Protein AF-A0AAX3IDR7-F1 (afdb_monomer)

Structure (mmCIF, N/CA/C/O backbone):
data_AF-A0AAX3IDR7-F1
#
_entry.id   AF-A0AAX3IDR7-F1
#
loop_
_atom_site.group_PDB
_atom_site.id
_atom_site.type_symbol
_atom_site.label_atom_id
_atom_site.label_alt_id
_atom_site.label_comp_id
_atom_site.label_asym_id
_atom_site.label_entity_id
_atom_site.label_seq_id
_atom_site.pdbx_PDB_ins_code
_atom_site.Cartn_x
_atom_site.Cartn_y
_atom_site.Cartn_z
_atom_site.occupancy
_atom_site.B_iso_or_equiv
_atom_site.auth_seq_id
_atom_site.auth_comp_id
_atom_site.auth_asym_id
_atom_site.auth_atom_id
_atom_site.pdbx_PDB_model_num
ATOM 1 N N . MET A 1 1 ? 11.705 -14.378 -19.614 1.00 57.66 1 MET A N 1
ATOM 2 C CA . MET A 1 1 ? 10.348 -14.811 -19.202 1.00 57.66 1 MET A CA 1
ATOM 3 C C . MET A 1 1 ? 9.378 -14.407 -20.312 1.00 57.66 1 MET A C 1
ATOM 5 O O . MET A 1 1 ? 9.567 -13.327 -20.850 1.00 57.66 1 MET A O 1
ATOM 9 N N . LYS A 1 2 ? 8.412 -15.239 -20.729 1.00 70.50 2 LYS A N 1
ATOM 10 C CA . LYS A 1 2 ? 7.360 -14.806 -21.674 1.00 70.50 2 LYS A CA 1
ATOM 11 C C . LYS A 1 2 ? 6.079 -14.543 -20.878 1.00 70.50 2 LYS A C 1
ATOM 13 O O . LYS A 1 2 ? 5.513 -15.490 -20.338 1.00 70.50 2 LYS A O 1
ATOM 18 N N . PHE A 1 3 ? 5.665 -13.282 -20.772 1.00 81.19 3 PHE A N 1
ATOM 19 C CA . PHE A 1 3 ? 4.394 -12.895 -20.146 1.00 81.19 3 PHE A CA 1
ATOM 20 C C . PHE A 1 3 ? 3.223 -13.307 -21.042 1.00 81.19 3 PHE A C 1
ATOM 22 O O . PHE A 1 3 ? 3.327 -13.172 -22.263 1.00 81.19 3 PHE A O 1
ATOM 29 N N . LYS A 1 4 ? 2.129 -13.827 -20.467 1.00 79.44 4 LYS A N 1
ATOM 30 C CA . LYS A 1 4 ? 1.011 -14.373 -21.255 1.00 79.44 4 LYS A CA 1
ATOM 31 C C . LYS A 1 4 ? -0.049 -13.322 -21.584 1.00 79.44 4 LYS A C 1
ATOM 33 O O . LYS A 1 4 ? -0.785 -13.502 -22.547 1.00 79.44 4 LYS A O 1
ATOM 38 N N . ASN A 1 5 ? -0.137 -12.249 -20.801 1.00 80.88 5 ASN A N 1
ATOM 39 C CA . ASN A 1 5 ? -1.102 -11.161 -20.973 1.00 80.88 5 ASN A CA 1
ATOM 40 C C . ASN A 1 5 ? -0.598 -9.858 -20.306 1.00 80.88 5 ASN A C 1
ATOM 42 O O . ASN A 1 5 ? 0.474 -9.838 -19.699 1.00 80.88 5 ASN A O 1
ATOM 46 N N . GLU A 1 6 ? -1.365 -8.770 -20.416 1.00 77.75 6 GLU A N 1
ATOM 47 C CA . GLU A 1 6 ? -1.025 -7.470 -19.809 1.00 77.75 6 GLU A CA 1
ATOM 48 C C . GLU A 1 6 ? -1.067 -7.481 -18.271 1.00 77.75 6 GLU A C 1
ATOM 50 O O . GLU A 1 6 ? -0.261 -6.808 -17.634 1.00 77.75 6 GLU A O 1
ATOM 55 N N . ALA A 1 7 ? -1.938 -8.283 -17.651 1.00 80.50 7 ALA A N 1
ATOM 56 C CA . ALA A 1 7 ? -1.999 -8.406 -16.193 1.00 80.50 7 ALA A CA 1
ATOM 57 C C . ALA A 1 7 ? -0.734 -9.073 -15.618 1.00 80.50 7 ALA A C 1
ATOM 59 O O . ALA A 1 7 ? -0.226 -8.644 -14.584 1.00 80.50 7 ALA A O 1
ATOM 60 N N . ASP A 1 8 ? -0.173 -10.062 -16.319 1.00 83.62 8 ASP A N 1
ATOM 61 C CA . ASP A 1 8 ? 1.094 -10.705 -15.956 1.00 83.62 8 ASP A CA 1
ATOM 62 C C . ASP A 1 8 ? 2.253 -9.704 -16.018 1.00 83.62 8 ASP A C 1
ATOM 64 O O . ASP A 1 8 ? 3.114 -9.686 -15.139 1.00 83.62 8 ASP A O 1
ATOM 68 N N . LYS A 1 9 ? 2.274 -8.855 -17.054 1.00 83.31 9 LYS A N 1
ATOM 69 C CA . LYS A 1 9 ? 3.272 -7.788 -17.189 1.00 83.31 9 LYS A CA 1
ATOM 70 C C . LYS A 1 9 ? 3.122 -6.764 -16.063 1.00 83.31 9 LYS A C 1
ATOM 72 O O . LYS A 1 9 ? 4.123 -6.384 -15.465 1.00 83.31 9 LYS A O 1
ATOM 77 N N . PHE A 1 10 ? 1.888 -6.355 -15.749 1.00 83.50 10 PHE A N 1
ATOM 78 C CA . PHE A 1 10 ? 1.593 -5.416 -14.664 1.00 83.50 10 PHE A CA 1
ATOM 79 C C . PHE A 1 10 ? 2.119 -5.947 -13.331 1.00 83.50 10 PHE A C 1
ATOM 81 O O . PHE A 1 10 ? 2.896 -5.282 -12.651 1.00 83.50 10 PHE A O 1
ATOM 88 N N . ALA A 1 11 ? 1.751 -7.185 -12.995 1.00 85.81 11 ALA A N 1
ATOM 89 C CA . ALA A 1 11 ? 2.184 -7.839 -11.771 1.00 85.81 11 ALA A CA 1
ATOM 90 C C . ALA A 1 11 ? 3.713 -7.960 -11.699 1.00 85.81 11 ALA A C 1
ATOM 92 O O . ALA A 1 11 ? 4.294 -7.712 -10.645 1.00 85.81 11 ALA A O 1
ATOM 93 N N . ALA A 1 12 ? 4.373 -8.286 -12.814 1.00 88.94 12 ALA A N 1
ATOM 94 C CA . ALA A 1 12 ? 5.828 -8.373 -12.867 1.00 88.94 12 ALA A CA 1
ATOM 95 C C . ALA A 1 12 ? 6.509 -7.025 -12.600 1.00 88.94 12 ALA A C 1
ATOM 97 O O . ALA A 1 12 ? 7.480 -6.986 -11.848 1.00 88.94 12 ALA A O 1
ATOM 98 N N . VAL A 1 13 ? 5.979 -5.926 -13.152 1.00 89.00 13 VAL A N 1
ATOM 99 C CA . VAL A 1 13 ? 6.478 -4.574 -12.857 1.00 89.00 13 VAL A CA 1
ATOM 100 C C . VAL A 1 13 ? 6.330 -4.263 -11.370 1.00 89.00 13 VAL A C 1
ATOM 102 O O . VAL A 1 13 ? 7.307 -3.858 -10.749 1.00 89.00 13 VAL A O 1
ATOM 105 N N . LEU A 1 14 ? 5.160 -4.512 -10.770 1.00 90.25 14 LEU A N 1
ATOM 106 C CA . LEU A 1 14 ? 4.958 -4.265 -9.338 1.00 90.25 14 LEU A CA 1
ATOM 107 C C . LEU A 1 14 ? 5.933 -5.069 -8.472 1.00 90.25 14 LEU A C 1
ATOM 109 O O . LEU A 1 14 ? 6.552 -4.519 -7.563 1.00 90.25 14 LEU A O 1
ATOM 113 N N . VAL A 1 15 ? 6.080 -6.368 -8.749 1.00 92.62 15 VAL A N 1
ATOM 114 C CA . VAL A 1 15 ? 6.977 -7.257 -7.996 1.00 92.62 15 VAL A CA 1
ATOM 115 C C . VAL A 1 15 ? 8.422 -6.789 -8.097 1.00 92.62 15 VAL A C 1
ATOM 117 O O . VAL A 1 15 ? 9.112 -6.729 -7.080 1.00 92.62 15 VAL A O 1
ATOM 120 N N . GLU A 1 16 ? 8.867 -6.427 -9.297 1.00 93.88 16 GLU A N 1
ATOM 121 C CA . GLU A 1 16 ? 10.240 -5.992 -9.520 1.00 93.88 16 GLU A CA 1
ATOM 122 C C . GLU A 1 16 ? 10.532 -4.641 -8.860 1.00 93.88 16 GLU A C 1
ATOM 124 O O . GLU A 1 16 ? 11.575 -4.490 -8.224 1.00 93.88 16 GLU A O 1
ATOM 129 N N . VAL A 1 17 ? 9.588 -3.694 -8.919 1.00 92.38 17 VAL A N 1
ATOM 130 C CA . VAL A 1 17 ? 9.683 -2.426 -8.181 1.00 92.38 17 VAL A CA 1
ATOM 131 C C . VAL A 1 17 ? 9.818 -2.700 -6.685 1.00 92.38 17 VAL A C 1
ATOM 133 O 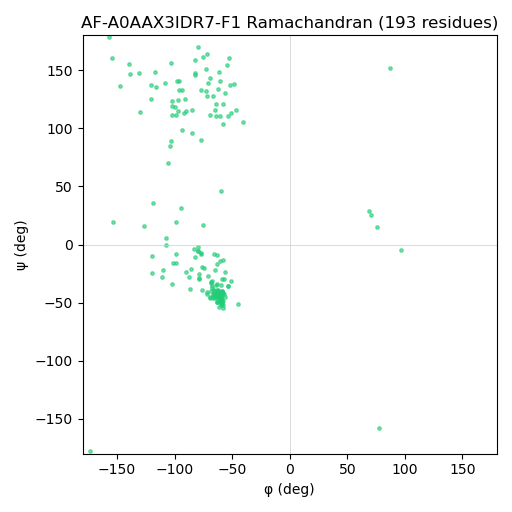O . VAL A 1 17 ? 10.787 -2.261 -6.073 1.00 92.38 17 VAL A O 1
ATOM 136 N N . MET A 1 18 ? 8.897 -3.471 -6.096 1.00 93.06 18 MET A N 1
ATOM 137 C CA . MET A 1 18 ? 8.915 -3.766 -4.658 1.00 93.06 18 MET A CA 1
ATOM 138 C C . MET A 1 18 ? 10.213 -4.459 -4.227 1.00 93.06 18 MET A C 1
ATOM 140 O O . MET A 1 18 ? 10.751 -4.150 -3.162 1.00 93.06 18 MET A O 1
ATOM 144 N N . ARG A 1 19 ? 10.724 -5.392 -5.041 1.00 94.69 19 ARG A N 1
ATOM 145 C CA . ARG A 1 19 ? 12.000 -6.078 -4.799 1.00 94.69 19 ARG A CA 1
ATOM 146 C C . ARG A 1 19 ? 13.156 -5.080 -4.790 1.00 94.69 19 ARG A C 1
ATOM 148 O O . ARG A 1 19 ? 13.888 -5.013 -3.805 1.00 94.69 19 ARG A O 1
ATOM 155 N N . ARG A 1 20 ? 13.280 -4.274 -5.847 1.00 92.62 20 ARG A N 1
ATOM 156 C CA . ARG A 1 20 ? 14.353 -3.284 -5.998 1.00 92.62 20 ARG A CA 1
ATOM 157 C C . ARG A 1 20 ? 14.315 -2.237 -4.889 1.00 92.62 20 ARG A C 1
ATOM 159 O O . ARG A 1 20 ? 15.355 -1.942 -4.313 1.00 92.62 20 ARG A O 1
ATOM 166 N N . THR A 1 21 ? 13.136 -1.746 -4.506 1.00 91.81 21 THR A N 1
ATOM 167 C CA . THR A 1 21 ? 13.006 -0.825 -3.368 1.00 91.81 21 THR A CA 1
ATOM 168 C C . THR A 1 21 ? 13.502 -1.451 -2.072 1.00 91.81 21 THR A C 1
ATOM 170 O O . THR A 1 21 ? 14.228 -0.805 -1.322 1.00 91.81 21 THR A O 1
ATOM 173 N N . LYS A 1 22 ? 13.138 -2.709 -1.791 1.00 90.62 22 LYS A N 1
ATOM 174 C CA . LYS A 1 22 ? 13.590 -3.402 -0.575 1.00 90.62 22 LYS A CA 1
ATOM 175 C C . LYS A 1 22 ? 15.103 -3.581 -0.552 1.00 90.62 22 LYS A C 1
ATOM 177 O O . LYS A 1 22 ? 15.702 -3.395 0.498 1.00 90.62 22 LYS A O 1
ATOM 182 N N . GLU A 1 23 ? 15.714 -3.891 -1.689 1.00 91.44 23 GLU A N 1
ATOM 183 C CA . GLU A 1 23 ? 17.171 -4.012 -1.812 1.00 91.44 23 GLU A CA 1
ATOM 184 C C . GLU A 1 23 ? 17.882 -2.674 -1.614 1.00 91.44 23 GLU A C 1
ATOM 186 O O . GLU A 1 23 ? 18.828 -2.598 -0.833 1.00 91.44 23 GLU A O 1
ATOM 191 N N . LEU A 1 24 ? 17.387 -1.611 -2.253 1.00 89.19 24 LEU A N 1
ATOM 192 C CA . LEU A 1 24 ? 17.911 -0.256 -2.076 1.00 89.19 24 LEU A CA 1
ATOM 193 C C . LEU A 1 24 ? 17.803 0.190 -0.612 1.00 89.19 24 LEU A C 1
ATOM 195 O O . LEU A 1 24 ? 18.765 0.695 -0.042 1.00 89.19 24 LEU A O 1
ATOM 199 N N . ASN A 1 25 ? 16.658 -0.063 0.020 1.00 89.25 25 ASN A N 1
ATOM 200 C CA . ASN A 1 25 ? 16.407 0.323 1.405 1.00 89.25 25 ASN A CA 1
ATOM 201 C C . ASN A 1 25 ? 17.115 -0.574 2.429 1.00 89.25 25 ASN A C 1
ATOM 203 O O . ASN A 1 25 ? 17.260 -0.163 3.576 1.00 89.25 25 ASN A O 1
ATOM 207 N N . ALA A 1 26 ? 17.535 -1.787 2.061 1.00 87.31 26 ALA A N 1
ATOM 208 C CA . ALA A 1 26 ? 18.299 -2.664 2.949 1.00 87.31 26 ALA A CA 1
ATOM 209 C C . ALA A 1 26 ? 19.729 -2.151 3.173 1.00 87.31 26 ALA A C 1
ATOM 211 O O . ALA A 1 26 ? 20.315 -2.421 4.219 1.00 87.31 26 ALA A O 1
ATOM 212 N N . ALA A 1 27 ? 20.275 -1.407 2.207 1.00 82.88 27 ALA A N 1
ATOM 213 C CA . ALA A 1 27 ? 21.559 -0.724 2.334 1.00 82.88 27 ALA A CA 1
ATOM 214 C C . ALA A 1 27 ? 21.453 0.624 3.074 1.00 82.88 27 ALA A C 1
ATOM 216 O O . ALA A 1 27 ? 22.480 1.206 3.419 1.00 82.88 27 ALA A O 1
ATOM 217 N N . GLU A 1 28 ? 20.231 1.111 3.315 1.00 84.69 28 GLU A N 1
ATOM 218 C CA . GLU A 1 28 ? 19.968 2.397 3.950 1.00 84.69 28 GLU A CA 1
ATOM 219 C C . GLU A 1 28 ? 19.642 2.220 5.440 1.00 84.69 28 GLU A C 1
ATOM 221 O O . GLU A 1 28 ? 18.661 1.571 5.823 1.00 84.69 28 GLU A O 1
ATOM 226 N N . ASN A 1 29 ? 20.476 2.813 6.293 1.00 74.25 29 ASN A N 1
ATOM 227 C CA . ASN A 1 29 ? 20.356 2.690 7.745 1.00 74.25 29 ASN A CA 1
ATOM 228 C C . ASN A 1 29 ? 19.384 3.714 8.338 1.00 74.25 29 ASN A C 1
ATOM 230 O O . ASN A 1 29 ? 18.864 3.486 9.430 1.00 74.25 29 ASN A O 1
ATOM 234 N N . ASP A 1 30 ? 19.120 4.814 7.632 1.00 70.94 30 ASP A N 1
ATOM 235 C CA . ASP A 1 30 ? 18.196 5.847 8.084 1.00 70.94 30 ASP A CA 1
ATOM 236 C C . ASP A 1 30 ? 16.849 5.732 7.356 1.00 70.94 30 ASP A C 1
ATOM 238 O O . ASP A 1 30 ? 16.744 5.877 6.135 1.00 70.94 30 ASP A O 1
ATOM 242 N N . ASP A 1 31 ? 15.784 5.499 8.127 1.00 68.50 31 ASP A N 1
ATOM 243 C CA . ASP A 1 31 ? 14.418 5.404 7.609 1.00 68.50 31 ASP A CA 1
ATOM 244 C C . ASP A 1 31 ? 13.995 6.669 6.831 1.00 68.50 31 ASP A C 1
ATOM 246 O O . ASP A 1 31 ? 13.142 6.566 5.951 1.00 68.50 31 ASP A O 1
ATOM 250 N N . CYS A 1 32 ? 14.606 7.838 7.074 1.00 65.12 32 CYS A N 1
ATOM 251 C CA . CYS A 1 32 ? 14.286 9.065 6.344 1.00 65.12 32 CYS A CA 1
ATOM 252 C C . CYS A 1 32 ? 14.831 9.095 4.906 1.00 65.12 32 CYS A C 1
ATOM 254 O O . CYS A 1 32 ? 14.324 9.864 4.084 1.00 65.12 32 CYS A O 1
ATOM 256 N N . PHE A 1 33 ? 15.840 8.286 4.569 1.00 70.69 33 PHE A N 1
ATOM 257 C CA . PHE A 1 33 ? 16.400 8.186 3.212 1.00 70.69 33 PHE A CA 1
ATOM 258 C C . PHE A 1 33 ? 15.869 6.985 2.428 1.00 70.69 33 PHE A C 1
ATOM 260 O O . PHE A 1 33 ? 16.088 6.895 1.217 1.00 70.69 33 PHE A O 1
ATOM 267 N N . LYS A 1 34 ? 15.118 6.098 3.087 1.00 80.62 34 LYS A N 1
ATOM 268 C CA . LYS A 1 34 ? 14.450 4.978 2.426 1.00 80.62 34 LYS A CA 1
ATOM 269 C C . LYS A 1 34 ? 13.438 5.484 1.407 1.00 80.62 34 LYS A C 1
ATOM 271 O O . LYS A 1 34 ? 12.638 6.376 1.681 1.00 80.62 34 LYS A O 1
ATOM 276 N N . ARG A 1 35 ? 13.473 4.878 0.225 1.00 82.38 35 ARG A N 1
ATOM 277 C CA . ARG A 1 35 ? 12.575 5.188 -0.886 1.00 82.38 35 ARG A CA 1
ATOM 278 C C . ARG A 1 35 ? 11.250 4.468 -0.715 1.00 82.38 35 ARG A C 1
ATOM 280 O O . ARG A 1 35 ? 11.193 3.333 -0.236 1.00 82.38 35 ARG A O 1
ATOM 287 N N . THR A 1 36 ? 10.194 5.099 -1.189 1.00 85.81 36 THR A N 1
ATOM 288 C CA . THR A 1 36 ? 8.910 4.451 -1.437 1.00 85.81 36 THR A CA 1
ATOM 289 C C . THR A 1 36 ? 8.970 3.588 -2.702 1.00 85.81 36 THR A C 1
ATOM 291 O O . THR A 1 36 ? 9.842 3.748 -3.569 1.00 85.81 36 THR A O 1
ATOM 294 N N . PHE A 1 37 ? 8.015 2.666 -2.834 1.00 88.88 37 PHE A N 1
ATOM 295 C CA . PHE A 1 37 ? 7.837 1.886 -4.061 1.00 88.88 37 PHE A CA 1
ATOM 296 C C . PHE A 1 37 ? 7.618 2.782 -5.285 1.00 88.88 37 PHE A C 1
ATOM 298 O O . PHE A 1 37 ? 8.225 2.569 -6.333 1.00 88.88 37 PHE A O 1
ATOM 305 N N . SER A 1 38 ? 6.810 3.822 -5.135 1.00 83.56 38 SER A N 1
ATOM 306 C CA . SER A 1 38 ? 6.483 4.769 -6.193 1.00 83.56 38 SER A CA 1
ATOM 307 C C . SER A 1 38 ? 7.680 5.606 -6.657 1.00 83.56 38 SER A C 1
ATOM 309 O O . SER A 1 38 ? 7.921 5.700 -7.859 1.00 83.56 38 SER A O 1
ATOM 311 N N . GLU A 1 39 ? 8.520 6.102 -5.743 1.00 84.44 39 GLU A N 1
ATOM 312 C CA . GLU A 1 39 ? 9.776 6.778 -6.115 1.00 84.44 39 GLU A CA 1
ATOM 313 C C . GLU A 1 39 ? 10.721 5.862 -6.881 1.00 84.44 39 GLU A C 1
ATOM 315 O O . GLU A 1 39 ? 11.340 6.274 -7.860 1.00 84.44 39 GLU A O 1
ATOM 320 N N . THR A 1 40 ? 10.815 4.606 -6.444 1.00 88.31 40 THR A N 1
ATOM 321 C CA . THR A 1 40 ? 11.649 3.612 -7.120 1.00 88.31 40 THR A CA 1
ATOM 322 C C . THR A 1 40 ? 11.129 3.361 -8.530 1.00 88.31 40 THR A C 1
ATOM 324 O O . THR A 1 40 ? 11.912 3.342 -9.474 1.00 88.31 40 THR A O 1
ATOM 327 N N . TYR A 1 41 ? 9.810 3.227 -8.700 1.00 86.94 41 TYR A N 1
ATOM 328 C CA . TYR A 1 41 ? 9.216 3.087 -10.024 1.00 86.94 41 TYR A CA 1
ATOM 329 C C . TYR A 1 41 ? 9.525 4.293 -10.907 1.00 86.94 41 TYR A C 1
ATOM 331 O O . TYR A 1 41 ? 10.055 4.100 -11.992 1.00 86.94 41 TYR A O 1
ATOM 339 N N . VAL A 1 42 ? 9.270 5.522 -10.454 1.00 81.94 42 VAL A N 1
ATOM 340 C CA . VAL A 1 42 ? 9.498 6.734 -11.262 1.00 81.94 42 VAL A CA 1
ATOM 341 C C . VAL A 1 42 ? 10.966 6.878 -11.677 1.00 81.94 42 VAL A C 1
ATOM 343 O O . VAL A 1 42 ? 11.244 7.181 -12.837 1.00 81.94 42 VAL A O 1
ATOM 346 N N . GLN A 1 43 ? 11.904 6.631 -10.760 1.00 84.69 43 GLN A N 1
ATOM 347 C CA . GLN A 1 43 ?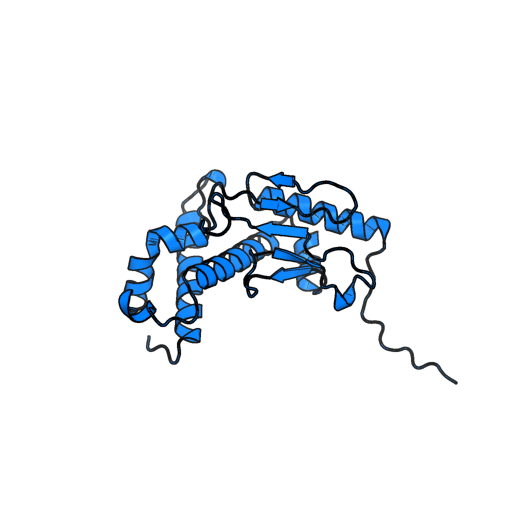 13.337 6.806 -11.014 1.00 84.69 43 GLN A CA 1
ATOM 348 C C . GLN A 1 43 ? 13.935 5.678 -11.864 1.00 84.69 43 GLN A C 1
ATOM 350 O O . GLN A 1 43 ? 14.744 5.943 -12.751 1.00 84.69 43 GLN A O 1
ATOM 355 N N . ASP A 1 44 ? 13.514 4.432 -11.634 1.00 86.75 44 ASP A N 1
ATOM 356 C CA . ASP A 1 44 ? 14.133 3.248 -12.237 1.00 86.75 44 ASP A CA 1
ATOM 357 C C . ASP A 1 44 ? 13.271 2.597 -13.337 1.00 86.75 44 ASP A C 1
ATOM 359 O O . ASP A 1 44 ? 13.644 1.549 -13.873 1.00 86.75 44 ASP A O 1
ATOM 363 N N . LYS A 1 45 ? 12.129 3.198 -13.721 1.00 85.12 45 LYS A N 1
ATOM 364 C CA . LYS A 1 45 ? 11.152 2.642 -14.684 1.00 85.12 45 LYS A CA 1
ATOM 365 C C . LYS A 1 45 ? 11.813 2.059 -15.926 1.00 85.12 45 LYS A C 1
ATOM 367 O O . LYS A 1 45 ? 11.530 0.925 -16.306 1.00 85.12 45 LYS A O 1
ATOM 372 N N . GLY A 1 46 ? 12.684 2.831 -16.574 1.00 84.12 46 GLY A N 1
ATOM 373 C CA . GLY A 1 46 ? 13.335 2.416 -17.817 1.00 84.12 46 GLY A CA 1
ATOM 374 C C . GLY A 1 46 ? 14.174 1.148 -17.647 1.00 84.12 46 GLY A C 1
ATOM 375 O O . GLY A 1 46 ? 14.116 0.249 -18.487 1.00 84.12 46 GLY A O 1
ATOM 376 N N . GLU A 1 47 ? 14.907 1.044 -16.540 1.00 88.88 47 GLU A N 1
ATOM 377 C CA . GLU A 1 47 ? 15.729 -0.124 -16.228 1.00 88.88 47 GLU A CA 1
ATOM 378 C C . GLU A 1 47 ? 14.886 -1.335 -15.837 1.00 88.88 47 GLU A C 1
ATOM 380 O O . GLU A 1 47 ? 15.156 -2.436 -16.313 1.00 88.88 47 GLU A O 1
ATOM 385 N N . ILE A 1 48 ? 13.846 -1.129 -15.026 1.00 88.38 48 ILE A N 1
ATOM 386 C CA . ILE A 1 48 ? 12.905 -2.177 -14.614 1.00 88.38 48 ILE A CA 1
ATOM 387 C C . ILE A 1 48 ? 12.227 -2.781 -15.845 1.00 88.38 48 ILE A C 1
ATOM 389 O O . ILE A 1 48 ? 12.251 -3.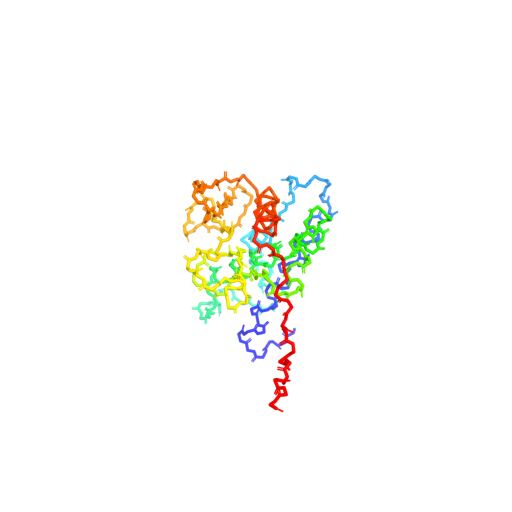996 -16.043 1.00 88.38 48 ILE A O 1
ATOM 393 N N . LEU A 1 49 ? 11.683 -1.938 -16.728 1.00 86.31 49 LEU A N 1
ATOM 394 C CA . LEU A 1 49 ? 11.039 -2.397 -17.957 1.00 86.31 49 LEU A CA 1
ATOM 395 C C . LEU A 1 49 ? 12.033 -3.138 -18.858 1.00 86.31 49 LEU A C 1
ATOM 397 O O . LEU A 1 49 ? 11.736 -4.243 -19.314 1.00 86.31 49 LEU A O 1
ATOM 401 N N . LYS A 1 50 ? 13.240 -2.591 -19.053 1.00 86.50 50 LYS A N 1
ATOM 402 C CA . LYS A 1 50 ? 14.293 -3.238 -19.848 1.00 86.50 50 LYS A CA 1
ATOM 403 C C . LYS A 1 50 ? 14.696 -4.598 -19.272 1.00 86.50 50 LYS A C 1
ATOM 405 O O . LYS A 1 50 ? 14.816 -5.555 -20.035 1.00 86.50 50 LYS A O 1
ATOM 410 N N . GLY A 1 51 ? 14.874 -4.702 -17.955 1.00 87.06 51 GLY A N 1
ATOM 411 C CA . GLY A 1 51 ? 15.220 -5.945 -17.258 1.00 87.06 51 GLY A CA 1
ATOM 412 C C . GLY A 1 51 ? 14.143 -7.023 -17.393 1.00 87.06 51 GLY A C 1
ATOM 413 O O . GLY A 1 51 ? 14.455 -8.203 -17.543 1.00 87.06 51 GLY A O 1
ATOM 414 N N . LEU A 1 52 ? 12.875 -6.614 -17.447 1.00 88.38 52 LEU A N 1
ATOM 415 C CA . LEU A 1 52 ? 11.745 -7.504 -17.716 1.00 88.38 52 LEU A CA 1
ATOM 416 C C . LEU A 1 52 ? 11.577 -7.837 -19.211 1.00 88.38 52 LEU A C 1
ATOM 418 O O . LEU A 1 52 ? 10.743 -8.668 -19.562 1.00 88.38 52 LEU A O 1
ATOM 422 N N . GLY A 1 53 ? 12.360 -7.231 -20.110 1.00 85.50 53 GLY A N 1
ATOM 423 C CA . GLY A 1 53 ? 12.195 -7.381 -21.559 1.00 85.50 53 GLY A CA 1
ATOM 424 C C . GLY A 1 53 ? 10.939 -6.685 -22.098 1.00 85.50 53 GLY A C 1
ATOM 425 O O . GLY A 1 53 ? 10.395 -7.092 -23.125 1.00 85.50 53 GLY A O 1
ATOM 426 N N . LEU A 1 54 ? 10.458 -5.659 -21.394 1.00 83.19 54 LEU A N 1
ATOM 427 C CA . LEU A 1 54 ? 9.335 -4.811 -21.779 1.00 83.19 54 LEU A CA 1
ATOM 428 C C . LEU A 1 54 ? 9.862 -3.540 -22.457 1.00 83.19 54 LEU A C 1
ATOM 430 O O . LEU A 1 54 ? 10.865 -2.963 -22.044 1.00 83.19 54 LEU A O 1
ATOM 434 N N . ASN A 1 55 ? 9.181 -3.085 -23.508 1.00 70.69 55 ASN A N 1
ATOM 435 C CA . ASN A 1 55 ? 9.518 -1.827 -24.174 1.00 70.69 55 ASN A CA 1
ATOM 436 C C . ASN A 1 55 ? 8.639 -0.697 -23.623 1.00 70.69 55 ASN A C 1
ATOM 438 O O . ASN A 1 55 ? 7.418 -0.845 -23.566 1.00 70.69 55 ASN A O 1
ATOM 442 N N . ALA A 1 56 ? 9.247 0.443 -23.289 1.00 58.31 56 ALA A N 1
ATOM 443 C CA . ALA A 1 56 ? 8.540 1.647 -22.859 1.00 58.31 56 ALA A CA 1
ATOM 444 C C . ALA A 1 56 ? 7.510 2.143 -23.895 1.00 58.31 56 ALA A C 1
ATOM 446 O O . ALA A 1 56 ? 6.475 2.670 -23.502 1.00 58.31 56 ALA A O 1
ATOM 447 N N . SER A 1 57 ? 7.729 1.918 -25.201 1.00 54.12 57 SER A N 1
ATOM 448 C CA . SER A 1 57 ? 6.748 2.253 -26.249 1.00 54.12 57 SER A CA 1
ATOM 449 C C . SER A 1 57 ? 5.601 1.239 -26.378 1.00 54.12 57 SER A C 1
ATOM 451 O O . SER A 1 57 ? 4.501 1.612 -26.776 1.00 54.12 57 SER A O 1
ATOM 453 N N . LEU A 1 58 ? 5.808 -0.026 -25.983 1.00 46.72 58 LEU A N 1
ATOM 454 C CA . LEU A 1 58 ? 4.756 -1.058 -25.926 1.00 46.72 58 LEU A CA 1
ATOM 455 C C . LEU A 1 58 ? 3.844 -0.907 -24.697 1.00 46.72 58 LEU A C 1
ATOM 457 O O . LEU A 1 58 ? 2.819 -1.578 -24.615 1.00 46.72 58 LEU A O 1
ATOM 461 N N . MET A 1 59 ? 4.181 -0.005 -23.772 1.00 49.56 59 MET A N 1
ATOM 462 C CA . MET A 1 59 ? 3.313 0.398 -22.661 1.00 49.56 59 MET A CA 1
ATOM 463 C C . MET A 1 59 ? 2.244 1.419 -23.092 1.00 49.56 59 MET A C 1
ATOM 465 O O . MET A 1 59 ? 1.358 1.731 -22.306 1.00 49.56 59 MET A O 1
ATOM 469 N N . GLY A 1 60 ? 2.273 1.917 -24.338 1.00 40.53 60 GLY A N 1
ATOM 470 C CA . GLY A 1 60 ? 1.292 2.882 -24.862 1.00 40.53 60 GLY A CA 1
ATOM 471 C C . GLY A 1 60 ? -0.157 2.373 -24.935 1.00 40.53 60 GLY A C 1
ATOM 472 O O . GLY A 1 60 ? -1.057 3.168 -25.168 1.00 40.53 60 GLY A O 1
ATOM 473 N N . ASN A 1 61 ? -0.383 1.076 -24.696 1.00 42.06 61 ASN A N 1
ATOM 474 C CA . ASN A 1 61 ? -1.704 0.442 -24.587 1.00 42.06 61 ASN A CA 1
ATOM 475 C C . ASN A 1 61 ? -1.877 -0.349 -23.280 1.00 42.06 61 ASN A C 1
ATOM 477 O O . ASN A 1 61 ? -2.777 -1.185 -23.172 1.00 42.06 61 ASN A O 1
ATOM 481 N N . PHE A 1 62 ? -1.018 -0.127 -22.282 1.00 45.56 62 PHE A N 1
ATOM 482 C CA . PHE A 1 62 ? -1.251 -0.698 -20.965 1.00 45.56 62 PHE A CA 1
ATOM 483 C C . PHE A 1 62 ? -2.530 -0.061 -20.409 1.00 45.56 62 PHE A C 1
ATOM 485 O O . PHE A 1 62 ? -2.581 1.140 -20.164 1.00 45.56 62 PHE A O 1
ATOM 492 N N . LEU A 1 63 ? -3.575 -0.860 -20.187 1.00 44.56 63 LEU A N 1
ATOM 493 C CA . LEU A 1 63 ? -4.773 -0.412 -19.462 1.00 44.56 63 LEU A CA 1
ATOM 494 C C . LEU A 1 63 ? -4.440 0.094 -18.043 1.00 44.56 63 LEU A C 1
ATOM 496 O O . LEU A 1 63 ? -5.273 0.741 -17.417 1.00 44.56 63 LEU A O 1
ATOM 500 N N . ALA A 1 64 ? -3.228 -0.174 -17.540 1.00 55.00 64 ALA A N 1
ATOM 501 C CA . ALA A 1 64 ? -2.686 0.493 -16.369 1.00 55.00 64 ALA A CA 1
ATOM 502 C C . ALA A 1 64 ? -1.850 1.703 -16.807 1.00 55.00 64 ALA A C 1
ATOM 504 O O . ALA A 1 64 ? -0.688 1.576 -17.187 1.00 55.00 64 ALA A O 1
ATOM 505 N N . THR A 1 65 ? -2.456 2.884 -16.744 1.00 68.50 65 THR A N 1
ATOM 506 C CA . THR A 1 65 ? -1.732 4.157 -16.809 1.00 68.50 65 THR A CA 1
ATOM 507 C C . THR A 1 65 ? -0.607 4.177 -15.764 1.00 68.50 65 THR A C 1
ATOM 509 O O . THR A 1 65 ? -0.662 3.438 -14.778 1.00 68.50 65 THR A O 1
ATOM 512 N N . ASP A 1 66 ? 0.398 5.046 -15.921 1.00 72.75 66 ASP A N 1
ATOM 513 C CA . ASP A 1 66 ? 1.406 5.250 -14.862 1.00 72.75 66 ASP A CA 1
ATOM 514 C C . ASP A 1 66 ? 0.748 5.527 -13.505 1.00 72.75 66 ASP A C 1
ATOM 516 O O . ASP A 1 66 ? 1.217 5.052 -12.476 1.00 72.75 66 ASP A O 1
ATOM 520 N N . TRP A 1 67 ? -0.419 6.169 -13.532 1.00 75.19 67 TRP A N 1
ATOM 521 C CA . TRP A 1 67 ? -1.271 6.373 -12.373 1.00 75.19 67 TRP A CA 1
ATOM 522 C C . TRP A 1 67 ? -1.811 5.073 -11.756 1.00 75.19 67 TRP A C 1
ATOM 524 O O . TRP A 1 67 ? -1.787 4.907 -10.542 1.00 75.19 67 TRP A O 1
ATOM 534 N N . ALA A 1 68 ? -2.259 4.103 -12.554 1.00 78.50 68 ALA A N 1
ATOM 535 C CA . ALA A 1 68 ? -2.711 2.811 -12.038 1.00 78.50 68 ALA A CA 1
ATOM 536 C C . ALA A 1 68 ? -1.566 1.973 -11.436 1.00 78.50 68 ALA A C 1
ATOM 538 O O . ALA A 1 68 ? -1.780 1.285 -10.435 1.00 78.50 68 ALA A O 1
ATOM 539 N N . VAL A 1 69 ? -0.356 2.046 -12.009 1.00 81.00 69 VAL A N 1
ATOM 540 C CA . VAL A 1 69 ? 0.848 1.449 -11.400 1.00 81.00 69 VAL A CA 1
ATOM 541 C C . VAL A 1 69 ? 1.138 2.131 -10.066 1.00 81.00 69 VAL A C 1
ATOM 543 O O . VAL A 1 69 ? 1.276 1.447 -9.053 1.00 81.00 69 VAL A O 1
ATOM 546 N N . ASP A 1 70 ? 1.149 3.464 -10.046 1.00 79.75 70 ASP A N 1
ATOM 547 C CA . ASP A 1 70 ? 1.443 4.250 -8.850 1.00 79.75 70 ASP A CA 1
ATOM 548 C C . ASP A 1 70 ? 0.458 3.962 -7.705 1.00 79.75 70 ASP A C 1
ATOM 550 O O . ASP A 1 70 ? 0.867 3.708 -6.574 1.00 79.75 70 ASP A O 1
ATOM 554 N N . ARG A 1 71 ? -0.847 3.851 -7.992 1.00 83.56 71 ARG A N 1
ATOM 555 C CA . ARG A 1 71 ? -1.852 3.472 -6.982 1.00 83.56 71 ARG A CA 1
ATOM 556 C C . ARG A 1 71 ? -1.644 2.067 -6.424 1.00 83.56 71 ARG A C 1
ATOM 558 O O . ARG A 1 71 ? -1.788 1.849 -5.218 1.00 83.56 71 ARG A O 1
ATOM 565 N N . ALA A 1 72 ? -1.318 1.105 -7.286 1.00 86.62 72 ALA A N 1
ATOM 566 C CA . ALA A 1 72 ? -1.060 -0.263 -6.856 1.00 86.62 72 ALA A CA 1
ATOM 567 C C . ALA A 1 72 ? 0.196 -0.342 -5.974 1.00 86.62 72 ALA A C 1
ATOM 569 O O . ALA A 1 72 ? 0.187 -1.045 -4.959 1.00 86.62 72 ALA A O 1
ATOM 570 N N . LEU A 1 73 ? 1.237 0.423 -6.312 1.00 88.19 73 LEU A N 1
ATOM 571 C CA . LEU A 1 73 ? 2.442 0.567 -5.497 1.00 88.19 73 LEU A CA 1
ATOM 572 C C . LEU A 1 73 ? 2.153 1.287 -4.177 1.00 88.19 73 LEU A C 1
ATOM 574 O O . LEU A 1 73 ? 2.589 0.809 -3.135 1.00 88.19 73 LEU A O 1
ATOM 578 N N . GLY A 1 74 ? 1.353 2.354 -4.176 1.00 87.19 74 GLY A N 1
ATOM 579 C CA . GLY A 1 74 ? 0.922 3.044 -2.957 1.00 87.19 74 GLY A CA 1
ATOM 580 C C . GLY A 1 74 ? 0.139 2.127 -2.011 1.00 87.19 74 GLY A C 1
ATOM 581 O O . GLY A 1 74 ? 0.443 2.050 -0.820 1.00 87.19 74 GLY A O 1
ATOM 582 N N . LYS A 1 75 ? -0.801 1.330 -2.537 1.00 90.12 75 LYS A N 1
ATOM 583 C CA . LYS A 1 75 ? -1.484 0.279 -1.763 1.00 90.12 75 LYS A CA 1
ATOM 584 C C . LYS A 1 75 ? -0.499 -0.749 -1.205 1.00 90.12 75 LYS A C 1
ATOM 586 O O . LYS A 1 75 ? -0.600 -1.117 -0.034 1.00 90.12 75 LYS A O 1
ATOM 591 N N . ALA A 1 76 ? 0.435 -1.226 -2.025 1.00 90.94 76 ALA A N 1
ATOM 592 C CA . ALA A 1 76 ? 1.443 -2.181 -1.580 1.00 90.94 76 ALA A CA 1
ATOM 593 C C . ALA A 1 76 ? 2.340 -1.587 -0.483 1.00 90.94 76 ALA A C 1
ATOM 595 O O . ALA A 1 76 ? 2.643 -2.277 0.486 1.00 90.94 76 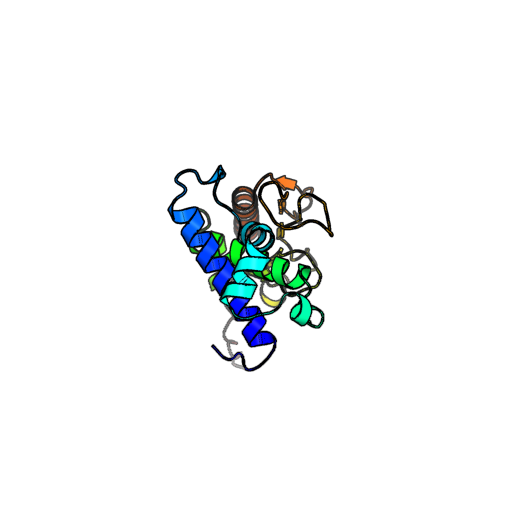ALA A O 1
ATOM 596 N N . GLN A 1 77 ? 2.706 -0.309 -0.591 1.00 89.62 77 GLN A N 1
ATOM 597 C CA . GLN A 1 77 ? 3.524 0.413 0.382 1.00 89.62 77 GLN A CA 1
ATOM 598 C C . GLN A 1 77 ? 2.819 0.525 1.737 1.00 89.62 77 GLN A C 1
ATOM 600 O O . GLN A 1 77 ? 3.432 0.260 2.773 1.00 89.62 77 GLN A O 1
ATOM 605 N N . ILE A 1 78 ? 1.527 0.871 1.733 1.00 90.75 78 ILE A N 1
ATOM 606 C CA . ILE A 1 78 ? 0.690 0.905 2.939 1.00 90.75 78 ILE A CA 1
ATOM 607 C C . ILE A 1 78 ? 0.647 -0.479 3.597 1.00 90.75 78 ILE A C 1
ATOM 609 O O . ILE A 1 78 ? 0.889 -0.609 4.797 1.00 90.75 78 ILE A O 1
ATOM 613 N N . LEU A 1 79 ? 0.358 -1.523 2.813 1.00 93.19 79 LEU A N 1
ATOM 614 C CA . LEU A 1 79 ? 0.263 -2.892 3.322 1.00 93.19 79 LEU A CA 1
ATOM 615 C C . LEU A 1 79 ? 1.597 -3.394 3.881 1.00 93.19 79 LEU A C 1
ATOM 617 O O . LEU A 1 79 ? 1.608 -4.010 4.945 1.00 93.19 79 LEU A O 1
ATOM 621 N N . ASP A 1 80 ? 2.712 -3.116 3.203 1.00 91.62 80 ASP A N 1
ATOM 622 C CA . ASP A 1 80 ? 4.047 -3.504 3.661 1.00 91.62 80 ASP A CA 1
ATOM 623 C C . ASP A 1 80 ? 4.363 -2.877 5.029 1.00 91.62 80 ASP A C 1
ATOM 625 O O . ASP A 1 80 ? 4.764 -3.590 5.951 1.00 91.62 80 ASP A O 1
ATOM 629 N N . LEU A 1 81 ? 4.073 -1.583 5.212 1.00 90.62 81 LEU A N 1
ATOM 630 C CA . LEU A 1 81 ? 4.244 -0.911 6.503 1.00 90.62 81 LEU A CA 1
ATOM 631 C C . LEU A 1 81 ? 3.352 -1.516 7.590 1.00 90.62 81 LEU A C 1
ATOM 633 O O . LEU A 1 81 ? 3.859 -1.861 8.656 1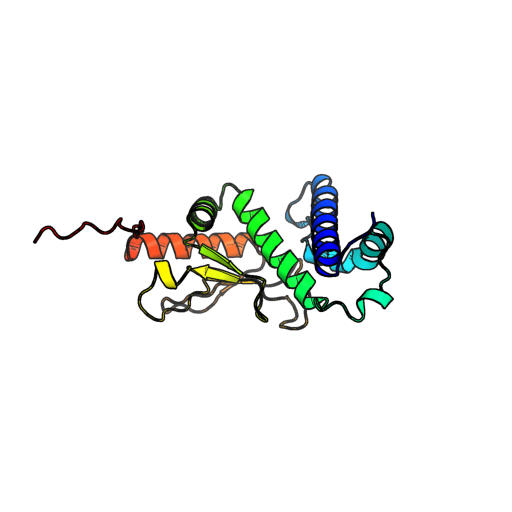.00 90.62 81 LEU A O 1
ATOM 637 N N . ILE A 1 82 ? 2.054 -1.700 7.327 1.00 93.50 82 ILE A N 1
ATOM 638 C CA . ILE A 1 82 ? 1.116 -2.292 8.296 1.00 93.50 82 ILE A CA 1
ATOM 639 C C . ILE A 1 82 ? 1.578 -3.693 8.731 1.00 93.50 82 ILE A C 1
ATOM 641 O O . ILE A 1 82 ? 1.515 -4.040 9.909 1.00 93.50 82 ILE A O 1
ATOM 645 N N . ILE A 1 83 ? 2.055 -4.518 7.795 1.00 92.94 83 ILE A N 1
ATOM 646 C CA . ILE A 1 83 ? 2.458 -5.900 8.082 1.00 92.94 83 ILE A CA 1
ATOM 647 C C . ILE A 1 83 ? 3.766 -5.950 8.880 1.00 92.94 83 ILE A C 1
ATOM 649 O O . ILE A 1 83 ? 3.880 -6.770 9.805 1.00 92.94 83 ILE A O 1
ATOM 653 N N . ASN A 1 84 ? 4.730 -5.096 8.525 1.00 89.75 84 ASN A N 1
ATOM 654 C CA . ASN A 1 84 ? 6.112 -5.191 8.992 1.00 89.75 84 ASN A CA 1
ATOM 655 C C . ASN A 1 84 ? 6.454 -4.257 10.161 1.00 89.75 84 ASN A C 1
ATOM 657 O O . ASN A 1 84 ? 7.472 -4.478 10.816 1.00 89.75 84 ASN A O 1
ATOM 661 N N . LYS A 1 85 ? 5.647 -3.230 10.459 1.00 90.94 85 LYS A N 1
ATOM 662 C CA . LYS A 1 85 ? 5.922 -2.285 11.554 1.00 90.94 85 LYS A CA 1
ATOM 663 C C . LYS A 1 85 ? 5.141 -2.673 12.822 1.00 90.94 85 LYS A C 1
ATOM 665 O O . LYS A 1 85 ? 3.915 -2.568 12.833 1.00 90.94 85 LYS A O 1
ATOM 670 N N . PRO A 1 86 ? 5.814 -3.057 13.929 1.00 92.50 86 PRO A N 1
ATOM 671 C CA . PRO A 1 86 ? 5.141 -3.490 15.161 1.00 92.50 86 PRO A CA 1
ATOM 672 C C . PRO A 1 86 ? 4.202 -2.448 15.780 1.00 92.50 86 PRO A C 1
ATOM 674 O O . PRO A 1 86 ? 3.215 -2.815 16.411 1.00 92.50 86 PRO A O 1
ATOM 677 N N . ALA A 1 87 ? 4.490 -1.158 15.586 1.00 93.00 87 ALA A N 1
ATOM 678 C CA . ALA A 1 87 ? 3.664 -0.065 16.096 1.00 93.00 87 ALA A CA 1
ATOM 679 C C . ALA A 1 87 ? 2.256 -0.022 15.468 1.00 93.00 87 ALA A C 1
ATOM 681 O O . ALA A 1 87 ? 1.338 0.502 16.089 1.00 93.00 87 ALA A O 1
ATOM 682 N N . LEU A 1 88 ? 2.062 -0.616 14.282 1.00 94.56 88 LEU A N 1
ATOM 683 C CA . LEU A 1 88 ? 0.785 -0.649 13.554 1.00 94.56 88 LEU A CA 1
ATOM 684 C C . LEU A 1 88 ? -0.030 -1.923 13.841 1.00 94.56 88 LEU A C 1
ATOM 686 O O . LEU A 1 88 ? -0.742 -2.442 12.977 1.00 94.56 88 LEU A O 1
ATOM 690 N N . LYS A 1 89 ? 0.102 -2.471 15.055 1.00 95.00 89 LYS A N 1
ATOM 691 C CA . LYS A 1 89 ? -0.494 -3.753 15.450 1.00 95.00 89 LYS A CA 1
ATOM 692 C C . LYS A 1 89 ? -2.013 -3.798 15.249 1.00 95.00 89 LYS A C 1
ATOM 694 O O . LYS A 1 89 ? -2.510 -4.794 14.728 1.00 95.00 89 LYS A O 1
ATOM 699 N N . VAL A 1 90 ? -2.747 -2.756 15.639 1.00 91.81 90 VAL A N 1
ATOM 700 C CA . VAL A 1 90 ? -4.216 -2.750 15.536 1.00 91.81 90 VAL A CA 1
ATOM 701 C C . VAL A 1 90 ? -4.641 -2.701 14.074 1.00 91.81 90 VAL A C 1
ATOM 703 O O . VAL A 1 90 ? -5.462 -3.515 13.655 1.00 91.81 90 VAL A O 1
ATOM 706 N N . LEU A 1 91 ? -4.022 -1.844 13.255 1.00 92.75 91 LEU A N 1
ATOM 707 C CA . LEU A 1 91 ? -4.292 -1.841 11.813 1.00 92.75 91 LEU A CA 1
ATOM 708 C C . LEU A 1 91 ? -3.991 -3.200 11.178 1.00 92.75 91 LEU A C 1
ATOM 710 O O . LEU A 1 91 ? -4.790 -3.691 10.385 1.00 92.75 91 LEU A O 1
ATOM 714 N N . LYS A 1 92 ? -2.890 -3.851 11.565 1.00 94.88 92 LYS A N 1
ATOM 715 C CA . LYS A 1 92 ? -2.541 -5.192 11.081 1.00 94.88 92 LYS A CA 1
ATOM 716 C C . LYS A 1 92 ? -3.617 -6.221 11.413 1.00 94.88 92 LYS A C 1
ATOM 718 O O . LYS A 1 92 ? -4.034 -6.974 10.534 1.00 94.88 92 LYS A O 1
ATOM 723 N N . GLU A 1 93 ? -4.080 -6.248 12.659 1.00 91.50 93 GLU A N 1
ATOM 724 C CA . GLU A 1 93 ? -5.145 -7.152 13.099 1.00 91.50 93 GLU A CA 1
ATOM 725 C C . GLU A 1 93 ? -6.457 -6.890 12.350 1.00 91.50 93 GLU A C 1
ATOM 727 O O . GLU A 1 93 ? -7.130 -7.839 11.946 1.00 91.50 93 GLU A O 1
ATOM 732 N N . ARG A 1 94 ? -6.800 -5.619 12.108 1.00 87.75 94 ARG A N 1
ATOM 733 C CA . ARG A 1 94 ? -8.052 -5.232 11.443 1.00 87.75 94 ARG A CA 1
ATOM 734 C C . ARG A 1 94 ? -8.043 -5.391 9.933 1.00 87.75 94 ARG A C 1
ATOM 736 O O . ARG A 1 94 ? -9.084 -5.708 9.355 1.00 87.75 94 ARG A O 1
ATOM 743 N N . VAL A 1 95 ? -6.885 -5.255 9.298 1.00 90.69 95 VAL A N 1
ATOM 744 C CA . VAL A 1 95 ? -6.694 -5.677 7.907 1.00 90.69 95 VAL A CA 1
ATOM 745 C C . VAL A 1 95 ? -6.841 -7.196 7.807 1.00 90.69 95 VAL A C 1
ATOM 747 O O . VAL A 1 95 ? -7.580 -7.683 6.954 1.00 90.69 95 VAL A O 1
ATOM 750 N N . ALA A 1 96 ? -6.220 -7.957 8.715 1.00 89.50 96 ALA A N 1
ATOM 751 C CA . ALA A 1 96 ? -6.308 -9.418 8.715 1.00 89.50 96 ALA A CA 1
ATOM 752 C C . ALA A 1 96 ? -7.737 -9.942 8.961 1.00 89.50 96 ALA A C 1
ATOM 754 O O . ALA A 1 96 ? -8.128 -10.952 8.376 1.00 89.50 96 ALA A O 1
ATOM 755 N N . SER A 1 97 ? -8.537 -9.258 9.785 1.00 84.88 97 SER A N 1
ATOM 756 C CA . SER A 1 97 ? -9.945 -9.610 10.019 1.00 84.88 97 SER A CA 1
ATOM 757 C C . SER A 1 97 ? -10.914 -9.057 8.964 1.00 84.88 97 SER A C 1
ATOM 759 O O . SER A 1 97 ? -12.106 -9.369 9.005 1.00 84.88 97 SER A O 1
ATOM 761 N N . GLY A 1 98 ? -10.429 -8.260 8.004 1.00 83.50 98 GLY A N 1
ATOM 762 C CA . GLY A 1 98 ? -11.240 -7.660 6.942 1.00 83.50 98 GLY A CA 1
ATOM 763 C C . GLY A 1 98 ? -12.217 -6.590 7.436 1.00 83.50 98 GLY A C 1
ATOM 764 O O . GLY A 1 98 ? -13.295 -6.446 6.858 1.00 83.50 98 GLY A O 1
ATOM 765 N N . VAL A 1 99 ? -11.857 -5.915 8.530 1.00 83.25 99 VAL A N 1
ATOM 766 C CA . VAL A 1 99 ? -12.542 -4.742 9.102 1.00 83.25 99 VAL A CA 1
ATOM 767 C C . VAL A 1 99 ? -12.034 -3.467 8.447 1.00 83.25 99 VAL A C 1
ATOM 769 O O . VAL A 1 99 ? -12.807 -2.557 8.166 1.00 83.25 99 VAL A O 1
ATOM 772 N N . ILE A 1 100 ? -10.730 -3.436 8.183 1.00 87.56 100 ILE A N 1
ATOM 773 C CA . ILE A 1 100 ? -10.055 -2.391 7.426 1.00 87.56 100 ILE A CA 1
ATOM 774 C C . ILE A 1 100 ? -9.655 -2.954 6.068 1.00 87.56 100 ILE A C 1
ATOM 776 O O . ILE A 1 100 ? -9.166 -4.080 5.963 1.00 87.56 100 ILE A O 1
ATOM 780 N N . VAL A 1 101 ? -9.833 -2.146 5.031 1.00 88.19 101 VAL A N 1
ATOM 781 C CA . VAL A 1 101 ? -9.400 -2.431 3.667 1.00 88.19 101 VAL A CA 1
ATOM 782 C C . VAL A 1 101 ? -8.432 -1.347 3.220 1.00 88.19 101 VAL A C 1
ATOM 784 O O . VAL A 1 101 ? -8.656 -0.160 3.446 1.00 88.19 101 VAL A O 1
ATOM 787 N N . VAL A 1 102 ? -7.361 -1.775 2.553 1.00 89.88 102 VAL A N 1
ATOM 788 C CA . VAL A 1 102 ? -6.477 -0.880 1.806 1.00 89.88 102 VAL A CA 1
ATOM 789 C C . VAL A 1 102 ? -6.872 -0.947 0.337 1.00 89.88 102 VAL A C 1
ATOM 791 O O . VAL A 1 102 ? -6.713 -1.984 -0.327 1.00 89.88 102 VAL A O 1
ATOM 794 N N . ASP A 1 103 ? -7.423 0.148 -0.165 1.00 85.44 103 ASP A N 1
ATOM 795 C CA . ASP A 1 103 ? -7.821 0.298 -1.556 1.00 85.44 103 ASP A CA 1
ATOM 796 C C . ASP A 1 103 ? -6.737 1.044 -2.336 1.00 85.44 103 ASP A C 1
ATOM 798 O O . ASP A 1 103 ? -6.115 1.975 -1.845 1.00 85.44 103 ASP A O 1
ATOM 802 N N . GLY A 1 104 ? -6.506 0.601 -3.560 1.00 77.62 104 GLY A N 1
ATOM 803 C CA . GLY A 1 104 ? -5.640 1.246 -4.551 1.00 77.62 104 GLY A CA 1
ATOM 804 C C . GLY A 1 104 ? -6.092 0.886 -5.964 1.00 77.62 104 GLY A C 1
ATOM 805 O O . GLY A 1 104 ? -5.305 0.917 -6.902 1.00 77.62 104 GLY A O 1
ATOM 806 N N . THR A 1 105 ? -7.347 0.439 -6.086 1.00 66.31 105 THR A N 1
ATOM 807 C CA . THR A 1 105 ? -7.937 -0.106 -7.314 1.00 66.31 105 THR A CA 1
ATOM 808 C C . THR A 1 105 ? -8.981 0.823 -7.921 1.00 66.31 105 THR A C 1
ATOM 810 O O . THR A 1 105 ? -9.220 0.752 -9.122 1.00 66.31 105 THR A O 1
ATOM 813 N N . THR A 1 106 ? -9.557 1.723 -7.124 1.00 61.69 106 THR A N 1
ATOM 814 C CA . THR A 1 106 ? -10.427 2.807 -7.597 1.00 61.69 106 THR A CA 1
ATOM 815 C C . THR A 1 106 ? -9.637 3.896 -8.324 1.00 61.69 106 THR A C 1
ATOM 817 O O . THR A 1 106 ? -8.427 3.999 -8.145 1.00 61.69 106 THR A O 1
ATOM 820 N N . ASP A 1 107 ? -10.319 4.765 -9.075 1.00 63.44 107 ASP A N 1
ATOM 821 C CA . ASP A 1 107 ? -9.707 5.956 -9.692 1.00 63.44 107 ASP A CA 1
ATOM 822 C C . ASP A 1 107 ? -9.220 7.009 -8.679 1.00 63.44 107 ASP A C 1
ATOM 824 O O . ASP A 1 107 ? -8.510 7.946 -9.046 1.00 63.44 107 ASP A O 1
ATOM 828 N N . ASN A 1 108 ? -9.554 6.818 -7.401 1.00 69.56 108 ASN A N 1
ATOM 829 C CA . ASN A 1 108 ? -9.113 7.642 -6.281 1.00 69.56 108 ASN A CA 1
ATOM 830 C C . ASN A 1 108 ? -7.689 7.296 -5.818 1.00 69.56 108 ASN A C 1
ATOM 832 O O . ASN A 1 108 ? -7.120 6.267 -6.182 1.00 69.56 108 ASN A O 1
ATOM 836 N N . TYR A 1 109 ? -7.141 8.144 -4.950 1.00 79.06 109 TYR A N 1
ATOM 837 C CA . TYR A 1 109 ? -5.887 7.897 -4.241 1.00 79.06 109 TYR A CA 1
ATOM 838 C C . TYR A 1 109 ? -5.901 6.571 -3.465 1.00 79.06 109 TYR A C 1
ATOM 840 O O . TYR A 1 109 ? -6.975 6.115 -3.063 1.00 79.06 109 TYR A O 1
ATOM 848 N N . PRO A 1 110 ? -4.740 5.942 -3.203 1.00 86.75 110 PRO A N 1
ATOM 849 C CA . PRO A 1 110 ? -4.684 4.816 -2.283 1.00 86.75 110 PRO A CA 1
ATOM 850 C C . PRO A 1 110 ? -5.240 5.216 -0.917 1.00 86.75 110 PRO A C 1
ATOM 852 O O . PRO A 1 110 ? -4.861 6.249 -0.365 1.00 86.75 110 PRO A O 1
ATOM 855 N N . THR A 1 111 ? -6.150 4.412 -0.375 1.00 86.81 111 THR A N 1
ATOM 856 C CA . THR A 1 111 ? -6.873 4.739 0.857 1.00 86.81 111 THR A CA 1
ATOM 857 C C . THR A 1 111 ? -6.859 3.592 1.853 1.00 86.81 111 THR A C 1
ATOM 859 O O . THR A 1 111 ? -6.880 2.417 1.481 1.00 86.81 111 THR A O 1
ATOM 862 N N . VAL A 1 112 ? -6.859 3.936 3.138 1.00 88.69 112 VAL A N 1
ATOM 863 C CA . VAL A 1 112 ? -7.203 3.023 4.231 1.00 88.69 112 VAL A CA 1
ATOM 864 C C . VAL A 1 112 ? -8.618 3.363 4.656 1.00 88.69 112 VAL A C 1
ATOM 866 O O . VAL A 1 112 ? -8.893 4.509 5.009 1.00 88.69 112 VAL A O 1
ATOM 869 N N . LYS A 1 113 ? -9.516 2.383 4.619 1.00 86.38 113 LYS A N 1
ATOM 870 C CA . LYS A 1 113 ? -10.935 2.591 4.903 1.00 86.38 113 LYS A CA 1
ATOM 871 C C . LYS A 1 113 ? -11.527 1.457 5.722 1.00 86.38 113 LYS A C 1
ATOM 873 O O . LYS A 1 113 ? -11.034 0.329 5.680 1.00 86.38 113 LYS A O 1
ATOM 878 N N . PHE A 1 114 ? -12.598 1.744 6.443 1.00 82.25 114 PHE A N 1
ATOM 879 C CA . PHE A 1 114 ? -13.438 0.711 7.028 1.00 82.25 114 PHE A CA 1
ATOM 880 C C . PHE A 1 114 ? -14.197 -0.048 5.935 1.00 82.25 114 PHE A C 1
ATOM 882 O O . PHE A 1 114 ? -14.642 0.531 4.947 1.00 82.25 114 PHE A O 1
ATOM 889 N N . GLU A 1 115 ? -14.379 -1.353 6.120 1.00 81.12 115 GLU A N 1
ATOM 890 C CA . GLU A 1 115 ? -15.293 -2.145 5.297 1.00 81.12 115 GLU A CA 1
ATOM 891 C C . GLU A 1 115 ? -16.734 -1.863 5.752 1.00 81.12 115 GLU A C 1
ATOM 893 O O . GLU A 1 115 ? -17.268 -2.516 6.659 1.00 81.12 115 GLU A O 1
ATOM 898 N N . SER A 1 116 ? -17.358 -0.851 5.144 1.00 64.19 116 SER A N 1
ATOM 899 C CA . SER A 1 116 ? -18.680 -0.323 5.515 1.00 64.19 116 SER A CA 1
ATOM 900 C C . SER A 1 116 ? -19.777 -1.372 5.568 1.00 64.19 116 SER A C 1
ATOM 902 O O . SER A 1 116 ? -20.592 -1.347 6.488 1.00 64.19 116 SER A O 1
ATOM 904 N N . ASN A 1 117 ? -19.745 -2.369 4.681 1.00 57.66 117 ASN A N 1
ATOM 905 C CA . ASN A 1 117 ? -20.732 -3.454 4.665 1.00 57.66 117 ASN A CA 1
ATOM 906 C C . ASN A 1 117 ? -20.717 -4.329 5.929 1.00 57.66 117 ASN A C 1
ATOM 908 O O . ASN A 1 117 ? -21.659 -5.088 6.161 1.00 57.66 117 ASN A O 1
ATOM 912 N N . LYS A 1 118 ? -19.647 -4.269 6.730 1.00 55.53 118 LYS A N 1
ATOM 913 C CA . LYS A 1 118 ? -19.486 -5.080 7.943 1.00 55.53 118 LYS A CA 1
ATOM 914 C C . LYS A 1 118 ? -19.548 -4.275 9.238 1.00 55.53 118 LYS A C 1
ATOM 916 O O . LYS A 1 118 ? -19.908 -4.860 10.254 1.00 55.53 118 LYS A O 1
ATOM 921 N N . TYR A 1 119 ? -19.183 -2.991 9.221 1.00 55.25 119 TYR A N 1
ATOM 922 C CA . TYR A 1 119 ? -18.940 -2.225 10.454 1.00 55.25 119 TYR A CA 1
ATOM 923 C C . TYR A 1 119 ? -19.834 -1.001 10.664 1.00 55.25 119 TYR A C 1
ATOM 925 O O . TYR A 1 119 ? -20.061 -0.632 11.815 1.00 55.25 119 TYR A O 1
ATOM 933 N N . PHE A 1 120 ? -20.395 -0.395 9.612 1.00 56.66 120 PHE A N 1
ATOM 934 C CA . PHE A 1 120 ? -21.195 0.823 9.759 1.00 56.66 120 PHE A CA 1
ATOM 935 C C . PHE A 1 120 ? -22.532 0.693 9.036 1.00 56.66 120 PHE A C 1
ATOM 937 O O . PHE A 1 120 ? -22.610 0.639 7.817 1.00 56.66 120 PHE A O 1
ATOM 944 N N . SER A 1 121 ? -23.621 0.683 9.806 1.00 47.94 121 SER A N 1
ATOM 945 C CA . SER A 1 121 ? -24.989 0.712 9.272 1.00 47.94 121 SER A CA 1
ATOM 946 C C . SER A 1 121 ? -25.448 2.115 8.848 1.00 47.94 121 SER A C 1
ATOM 948 O O . SER A 1 121 ? -26.568 2.273 8.363 1.00 47.94 121 SER A O 1
ATOM 950 N N . LYS A 1 122 ? -24.613 3.147 9.039 1.00 42.84 122 LYS A N 1
ATOM 951 C CA . LYS A 1 122 ? -24.906 4.542 8.686 1.00 42.84 122 LYS A CA 1
ATOM 952 C C . LYS A 1 122 ? -23.692 5.235 8.074 1.00 42.84 122 LYS A C 1
ATOM 954 O O . LYS A 1 122 ? -22.564 4.966 8.466 1.00 42.84 122 LYS A O 1
ATOM 959 N N . SER A 1 123 ? -24.001 6.147 7.152 1.00 44.25 123 SER A N 1
ATOM 960 C CA . SER A 1 123 ? -23.171 6.914 6.208 1.00 44.25 123 SER A CA 1
ATOM 961 C C . SER A 1 123 ? -22.082 7.820 6.810 1.00 44.25 123 SER A C 1
ATOM 963 O O . SER A 1 123 ? -21.970 8.991 6.441 1.00 44.25 123 SER A O 1
ATOM 965 N N . LEU A 1 124 ? -21.302 7.331 7.765 1.00 47.66 124 LEU A N 1
ATOM 966 C CA . LEU A 1 124 ? -20.036 7.966 8.114 1.00 47.66 124 LEU A CA 1
ATOM 967 C C . LEU A 1 124 ? -19.045 7.579 7.020 1.00 47.66 124 LEU A C 1
ATOM 969 O O . LEU A 1 124 ? -19.024 6.420 6.626 1.00 47.66 124 LEU A O 1
ATOM 973 N N . GLY A 1 125 ? -18.291 8.539 6.481 1.00 56.00 125 GLY A N 1
ATOM 974 C CA . GLY A 1 125 ? -17.313 8.251 5.433 1.00 56.00 125 GLY A CA 1
ATOM 975 C C . GLY A 1 125 ? -16.426 7.058 5.810 1.00 56.00 125 GLY A C 1
ATOM 976 O O . GLY A 1 125 ? -16.001 6.920 6.959 1.00 56.00 125 GLY A O 1
ATOM 977 N N . ASP A 1 126 ? -16.165 6.183 4.844 1.00 72.06 126 ASP A N 1
ATOM 978 C CA . ASP A 1 126 ? -15.435 4.941 5.113 1.00 72.06 126 ASP A CA 1
ATOM 979 C C . ASP A 1 126 ? -13.927 5.184 5.208 1.00 72.06 126 ASP A C 1
ATOM 981 O O . ASP A 1 126 ? -13.217 4.451 5.892 1.00 72.06 126 ASP A O 1
ATOM 985 N N . SER A 1 127 ? -13.434 6.208 4.506 1.00 79.50 127 SER A N 1
ATOM 986 C CA . SER A 1 127 ? -12.010 6.532 4.399 1.00 79.50 127 SER A CA 1
ATOM 987 C C . SER A 1 127 ? -11.474 7.111 5.704 1.00 79.50 127 SER A C 1
ATOM 989 O O . SER A 1 127 ? -12.033 8.065 6.233 1.00 79.50 127 SER A O 1
ATOM 991 N N . ILE A 1 128 ? -10.382 6.543 6.204 1.00 83.81 128 ILE A N 1
ATOM 992 C CA . ILE A 1 128 ? -9.643 6.979 7.398 1.00 83.81 128 ILE A CA 1
ATOM 993 C C . ILE A 1 128 ? -8.379 7.731 6.975 1.00 83.81 128 ILE A C 1
ATOM 995 O O . ILE A 1 128 ? -7.933 8.658 7.645 1.00 83.81 128 ILE A O 1
ATOM 999 N N . LEU A 1 129 ? -7.786 7.322 5.856 1.00 86.56 129 LEU A N 1
ATOM 1000 C CA . LEU A 1 129 ? -6.550 7.879 5.334 1.00 86.56 129 LEU A CA 1
ATOM 1001 C C . LEU A 1 129 ? -6.573 7.828 3.815 1.00 86.56 129 LEU A C 1
ATOM 1003 O O . LEU A 1 129 ? -6.898 6.796 3.233 1.00 86.56 129 LEU A O 1
ATOM 1007 N N . GLU A 1 130 ? -6.150 8.919 3.194 1.00 85.44 130 GLU A N 1
ATOM 1008 C CA . GLU A 1 130 ? -5.897 9.040 1.767 1.00 85.44 130 GLU A CA 1
ATOM 1009 C C . GLU A 1 130 ? -4.433 9.417 1.565 1.00 85.44 130 GLU A C 1
ATOM 1011 O O . GLU A 1 130 ? -3.934 10.401 2.118 1.00 85.44 130 GLU A O 1
ATOM 1016 N N . LEU A 1 131 ? -3.727 8.618 0.775 1.00 80.88 131 LEU A N 1
ATOM 1017 C CA . LEU A 1 131 ? -2.355 8.897 0.398 1.00 80.88 131 LEU A CA 1
ATOM 1018 C C . LEU A 1 131 ? -2.369 9.828 -0.818 1.00 80.88 131 LEU A C 1
ATOM 1020 O O . LEU A 1 131 ? -2.524 9.374 -1.950 1.00 80.88 131 LEU A O 1
ATOM 1024 N N . ILE A 1 132 ? -2.248 11.131 -0.571 1.00 75.19 132 ILE A N 1
ATOM 1025 C CA . ILE A 1 132 ? -2.330 12.160 -1.608 1.00 75.19 132 ILE A CA 1
ATOM 1026 C C . ILE A 1 132 ? -0.911 12.484 -2.099 1.00 75.19 132 ILE A C 1
ATOM 1028 O O . ILE A 1 132 ? -0.017 12.688 -1.276 1.00 75.19 132 ILE A O 1
ATOM 1032 N N . PRO A 1 133 ? -0.666 12.556 -3.418 1.00 68.00 133 PRO A N 1
ATOM 1033 C CA . PRO A 1 133 ? 0.628 12.993 -3.919 1.00 68.00 133 PRO A CA 1
ATOM 1034 C C . PRO A 1 133 ? 0.940 1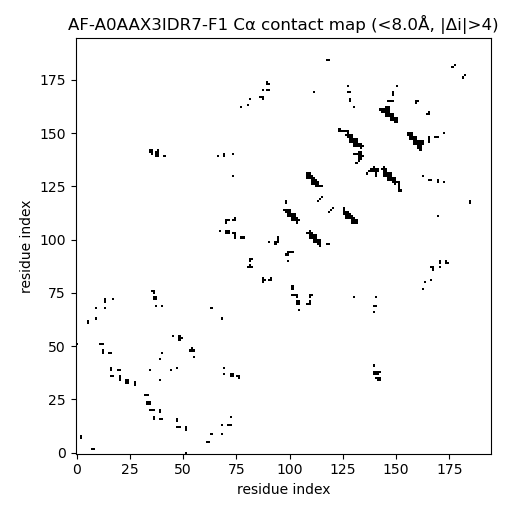4.433 -3.492 1.00 68.00 133 PRO A C 1
ATOM 1036 O O . PRO A 1 133 ? 0.046 15.275 -3.391 1.00 68.00 133 PRO A O 1
ATOM 1039 N N . SER A 1 134 ? 2.222 14.736 -3.296 1.00 61.59 134 SER A N 1
ATOM 1040 C CA . SER A 1 134 ? 2.718 16.069 -2.904 1.00 61.59 134 SER A CA 1
ATOM 1041 C C . SER A 1 134 ? 2.241 17.195 -3.828 1.00 61.59 134 SER A C 1
ATOM 1043 O O . SER A 1 134 ? 1.924 18.280 -3.349 1.00 61.59 134 SER A O 1
ATOM 1045 N N . ASP A 1 135 ? 2.129 16.914 -5.129 1.00 60.94 135 ASP A N 1
ATOM 1046 C CA . ASP A 1 135 ? 1.740 17.880 -6.166 1.00 60.94 135 ASP A CA 1
ATOM 1047 C C . ASP A 1 135 ? 0.249 17.779 -6.558 1.00 60.94 135 ASP A C 1
ATOM 1049 O O . ASP A 1 135 ? -0.170 18.222 -7.630 1.00 60.94 135 ASP A O 1
ATOM 1053 N N . GLY A 1 136 ? -0.579 17.168 -5.703 1.00 60.94 136 GLY A N 1
ATOM 1054 C CA . GLY A 1 136 ? -2.004 16.956 -5.964 1.00 60.94 136 GLY A CA 1
ATOM 1055 C C . GLY A 1 136 ? -2.279 15.791 -6.932 1.00 60.94 136 GLY A C 1
ATOM 1056 O O . GLY A 1 136 ? -1.440 14.907 -7.079 1.00 60.94 136 GLY A O 1
ATOM 1057 N N . PRO A 1 137 ? -3.444 15.749 -7.609 1.00 58.78 137 PRO A N 1
ATOM 1058 C CA . PRO A 1 137 ? -3.918 14.572 -8.359 1.00 58.78 137 PRO A CA 1
ATOM 1059 C C . PRO A 1 137 ? -3.024 14.089 -9.504 1.00 58.78 137 PRO A C 1
ATOM 1061 O O . PRO A 1 137 ? -3.224 12.983 -9.997 1.00 58.78 137 PRO A O 1
ATOM 1064 N N . ASN A 1 138 ? -2.060 14.908 -9.928 1.00 56.38 138 ASN A N 1
ATOM 1065 C CA . ASN A 1 138 ? -1.139 14.603 -11.021 1.00 56.38 138 ASN A CA 1
ATOM 1066 C C . ASN A 1 138 ? 0.289 14.298 -10.537 1.00 56.38 138 ASN A C 1
ATOM 1068 O O . ASN A 1 138 ? 1.167 14.072 -11.368 1.00 56.38 138 ASN A O 1
ATOM 1072 N N . GLY A 1 139 ? 0.542 14.346 -9.226 1.00 57.84 139 GLY A N 1
ATOM 1073 C CA . GLY A 1 139 ? 1.851 14.041 -8.652 1.00 57.84 139 GLY A CA 1
ATOM 1074 C C . GLY A 1 139 ? 2.072 12.539 -8.474 1.00 57.84 139 GLY A C 1
ATOM 1075 O O . GLY A 1 139 ? 1.119 11.769 -8.385 1.00 57.84 139 GLY A O 1
ATOM 1076 N N . SER A 1 140 ? 3.335 12.126 -8.380 1.00 62.28 140 SER A N 1
ATOM 1077 C CA . SER A 1 140 ? 3.703 10.765 -7.976 1.00 62.28 140 SER A CA 1
ATOM 1078 C C . SER A 1 140 ? 3.695 10.622 -6.458 1.00 62.28 140 SER A C 1
ATOM 1080 O O . SER A 1 140 ? 4.110 11.543 -5.749 1.00 62.28 140 SER A O 1
ATOM 1082 N N . LEU A 1 141 ? 3.322 9.450 -5.957 1.00 68.38 141 LEU A N 1
ATOM 1083 C CA . LEU A 1 141 ? 3.481 9.125 -4.540 1.00 68.38 141 LEU A CA 1
ATOM 1084 C C . LEU A 1 141 ? 4.982 9.033 -4.186 1.00 68.38 141 LEU A C 1
ATOM 1086 O O . LEU A 1 141 ? 5.744 8.346 -4.858 1.00 68.38 141 LEU A O 1
ATOM 1090 N N . GLY A 1 142 ? 5.452 9.742 -3.160 1.00 57.94 142 GLY A N 1
ATOM 1091 C CA . GLY A 1 142 ? 6.882 9.770 -2.819 1.00 57.94 142 GLY A CA 1
ATOM 1092 C C . GLY A 1 142 ? 7.219 10.500 -1.522 1.00 57.94 142 GLY A C 1
ATOM 1093 O O . GLY A 1 142 ? 6.325 10.965 -0.815 1.00 57.94 142 GLY A O 1
ATOM 1094 N N . LYS A 1 143 ? 8.508 10.603 -1.180 1.00 53.66 143 LYS A N 1
ATOM 1095 C CA . LYS A 1 143 ? 8.993 11.357 -0.020 1.00 53.66 143 LYS A CA 1
ATOM 1096 C C . LYS A 1 143 ? 8.542 12.813 -0.149 1.00 53.66 143 LYS A C 1
ATOM 1098 O O . LYS A 1 143 ? 8.859 13.486 -1.125 1.00 53.66 143 LYS A O 1
ATOM 1103 N N . GLY A 1 144 ? 7.781 13.285 0.840 1.00 54.91 144 GLY A N 1
ATOM 1104 C CA . GLY A 1 144 ? 7.141 14.605 0.830 1.00 54.91 144 GLY A CA 1
ATOM 1105 C C . GLY A 1 144 ? 5.681 14.612 0.363 1.00 54.91 144 GLY A C 1
ATOM 1106 O O . GLY A 1 144 ? 5.038 15.654 0.458 1.00 54.91 144 GLY A O 1
ATOM 1107 N N . SER A 1 145 ? 5.129 13.479 -0.092 1.00 63.50 145 SER A N 1
ATOM 1108 C CA . SER A 1 145 ? 3.682 13.343 -0.288 1.00 63.50 145 SER A CA 1
ATOM 1109 C C . SER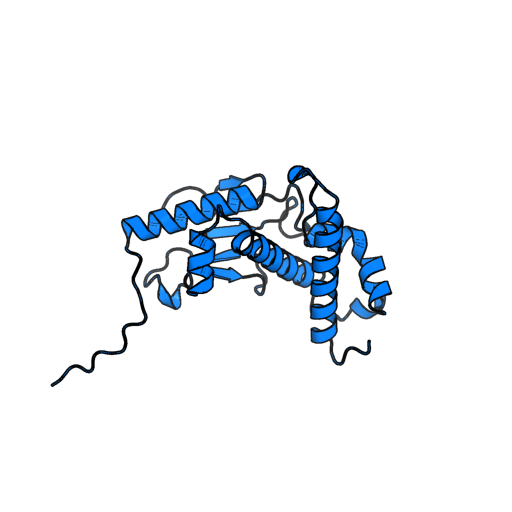 A 1 145 ? 2.966 13.461 1.053 1.00 63.50 145 SER A C 1
ATOM 1111 O O . SER A 1 145 ? 3.222 12.683 1.974 1.00 63.50 145 SER A O 1
ATOM 1113 N N . ASN A 1 146 ? 2.072 14.443 1.159 1.00 68.75 146 ASN A N 1
ATOM 1114 C CA . ASN A 1 146 ? 1.280 14.626 2.363 1.00 68.75 146 ASN A CA 1
ATOM 1115 C C . ASN A 1 146 ? 0.231 13.524 2.451 1.00 68.75 146 ASN A C 1
ATOM 1117 O O . ASN A 1 146 ? -0.532 13.280 1.517 1.00 68.75 146 ASN A O 1
ATOM 1121 N N . VAL A 1 147 ? 0.133 12.902 3.614 1.00 77.38 147 VAL A N 1
ATOM 1122 C CA . VAL A 1 147 ? -0.940 11.953 3.874 1.00 77.38 147 VAL A CA 1
ATOM 1123 C C . VAL A 1 147 ? -2.106 12.699 4.493 1.00 77.38 147 VAL A C 1
ATOM 1125 O O . VAL A 1 147 ? -1.942 13.400 5.488 1.00 77.38 147 VAL A O 1
ATOM 1128 N N . CYS A 1 148 ? -3.281 12.581 3.882 1.00 83.50 148 CYS A N 1
ATOM 1129 C CA . CYS A 1 148 ? -4.500 13.184 4.393 1.00 83.50 148 CYS A CA 1
ATOM 1130 C C . CYS A 1 148 ? -5.213 12.169 5.281 1.00 83.50 148 CYS A C 1
ATOM 1132 O O . CYS A 1 148 ? -5.690 11.138 4.813 1.00 83.50 148 CYS A O 1
ATOM 1134 N N . VAL A 1 149 ? -5.283 12.456 6.572 1.00 82.56 149 VAL A N 1
ATOM 1135 C CA . VAL A 1 149 ? -6.030 11.656 7.537 1.00 82.56 149 VAL A CA 1
ATOM 1136 C C . VAL A 1 149 ? -7.447 12.214 7.608 1.00 82.56 149 VAL A C 1
ATOM 1138 O O . VAL A 1 149 ? -7.658 13.366 7.995 1.00 82.56 149 VAL A O 1
ATOM 1141 N N . LYS A 1 150 ? -8.409 11.392 7.185 1.00 78.69 150 LYS A N 1
ATOM 1142 C CA . LYS A 1 150 ? -9.830 11.724 7.098 1.00 78.69 150 LYS A CA 1
ATOM 1143 C C . LYS A 1 150 ? -10.501 11.490 8.439 1.00 78.69 150 LYS A C 1
ATOM 1145 O O . LYS A 1 150 ? -10.600 10.359 8.917 1.00 78.69 150 LYS A O 1
ATOM 1150 N N . HIS A 1 151 ? -11.002 12.559 9.046 1.00 67.44 151 HIS A N 1
ATOM 1151 C CA . HIS A 1 151 ? -11.692 12.462 10.327 1.00 67.44 151 HIS A CA 1
ATOM 1152 C C . HIS A 1 151 ? -13.211 12.565 10.158 1.00 67.44 151 HIS A C 1
ATOM 1154 O O . HIS A 1 151 ? -13.814 13.619 10.340 1.00 67.44 151 HIS A O 1
ATOM 1160 N N . ASN A 1 152 ? -13.883 11.433 9.947 1.00 63.44 152 ASN A N 1
ATOM 1161 C CA . ASN A 1 152 ? -15.344 11.397 9.755 1.00 63.44 152 ASN A CA 1
ATOM 1162 C C . ASN A 1 152 ? -16.175 11.589 11.047 1.00 63.44 152 ASN A C 1
ATOM 1164 O O . ASN A 1 152 ? -17.369 11.306 11.065 1.00 63.44 152 ASN A O 1
ATOM 1168 N N . PHE A 1 153 ? -15.568 12.092 12.129 1.00 61.06 153 PHE A N 1
ATOM 1169 C CA . PHE A 1 153 ? -16.174 12.237 13.464 1.00 61.06 153 PHE A CA 1
ATOM 1170 C C . PHE A 1 153 ? -16.237 13.697 13.943 1.00 61.06 153 PHE A C 1
ATOM 1172 O O . PHE A 1 153 ? -16.050 13.982 15.125 1.00 61.06 153 PHE A O 1
ATOM 1179 N N . GLY A 1 154 ? -16.465 14.638 13.022 1.00 56.31 154 GLY A N 1
ATOM 1180 C CA . GLY A 1 154 ? -16.594 16.065 13.347 1.00 56.31 154 GLY A CA 1
ATOM 1181 C C . GLY A 1 154 ? -15.269 16.772 13.647 1.00 56.31 154 GLY A C 1
ATOM 1182 O O . GLY A 1 154 ? -15.280 17.873 14.194 1.00 56.31 154 GLY A O 1
ATOM 1183 N N . ARG A 1 155 ? -14.130 16.158 13.297 1.00 62.69 155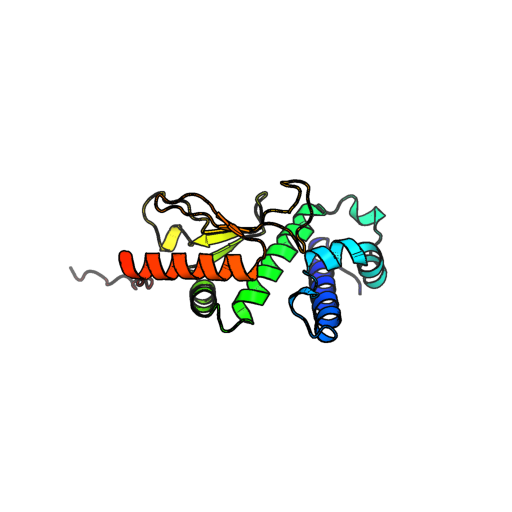 ARG A N 1
ATOM 1184 C CA . ARG A 1 155 ? -12.819 16.824 13.286 1.00 62.69 155 ARG A CA 1
ATOM 1185 C C . ARG A 1 155 ? -12.428 17.146 11.847 1.00 62.69 155 ARG A C 1
ATOM 1187 O O . ARG A 1 155 ? -12.931 16.526 10.918 1.00 62.69 155 ARG A O 1
ATOM 1194 N N . GLN A 1 156 ? -11.565 18.141 11.679 1.00 74.25 156 GLN A N 1
ATOM 1195 C CA . GLN A 1 156 ? -11.036 18.494 10.365 1.00 74.25 156 GLN A CA 1
ATOM 1196 C C . GLN A 1 156 ? -10.033 17.443 9.888 1.00 74.25 156 GLN A C 1
ATOM 1198 O O . GLN A 1 156 ? -9.359 16.814 10.705 1.00 74.25 156 GLN A O 1
ATOM 1203 N N . ASP A 1 157 ? -9.939 17.287 8.570 1.00 82.06 157 ASP A N 1
ATOM 1204 C CA . ASP A 1 157 ? -8.892 16.494 7.935 1.00 82.06 157 ASP A CA 1
ATOM 1205 C C . ASP A 1 157 ? -7.513 17.074 8.274 1.00 82.06 157 ASP A C 1
ATOM 1207 O O . ASP A 1 157 ? -7.327 18.294 8.303 1.00 82.06 157 ASP A O 1
ATOM 1211 N N . VAL A 1 158 ? -6.541 16.196 8.513 1.00 81.62 158 VAL A N 1
ATOM 1212 C CA . VAL A 1 158 ? -5.170 16.583 8.872 1.00 81.62 158 VAL A CA 1
ATOM 1213 C C . VAL A 1 158 ? -4.211 16.117 7.786 1.00 81.62 158 VAL A C 1
ATOM 1215 O O . VAL A 1 158 ? -4.304 14.985 7.319 1.00 81.62 158 VAL A O 1
ATOM 1218 N N . PHE A 1 159 ? -3.274 16.981 7.392 1.00 82.88 159 PHE A N 1
ATOM 1219 C CA . PHE A 1 159 ? -2.161 16.611 6.521 1.00 82.88 159 PHE A CA 1
ATOM 1220 C C . PHE A 1 159 ? -0.923 16.328 7.364 1.00 82.88 159 PHE A C 1
ATOM 1222 O O . PHE A 1 159 ? -0.496 17.180 8.143 1.00 82.88 159 PHE A O 1
ATOM 1229 N N . VAL A 1 160 ? -0.351 15.140 7.199 1.00 80.75 160 VAL A N 1
ATOM 1230 C CA . VAL A 1 160 ? 0.861 14.716 7.907 1.00 80.75 160 VAL A CA 1
ATOM 1231 C C . VAL A 1 160 ? 2.009 14.465 6.923 1.00 80.75 160 VAL A C 1
ATOM 1233 O O . VAL A 1 160 ? 1.754 14.070 5.781 1.00 80.75 160 VAL A O 1
ATOM 1236 N N . PRO A 1 161 ? 3.268 14.703 7.341 1.00 69.69 161 PRO A N 1
ATOM 1237 C CA . PRO A 1 161 ? 4.406 14.816 6.425 1.00 69.69 161 PRO A CA 1
ATOM 1238 C C . PRO A 1 161 ? 4.936 13.476 5.894 1.00 69.69 161 PRO A C 1
ATOM 1240 O O . PRO A 1 161 ? 5.807 13.468 5.025 1.00 69.69 161 PRO A O 1
ATOM 1243 N N . ASP A 1 162 ? 4.450 12.345 6.412 1.00 78.94 162 ASP A N 1
ATOM 1244 C CA . ASP A 1 162 ? 4.880 11.018 5.985 1.00 78.94 162 ASP A CA 1
ATOM 1245 C C . ASP A 1 162 ? 3.809 9.941 6.219 1.00 78.94 162 ASP A C 1
ATOM 1247 O O . ASP A 1 162 ? 2.886 10.083 7.030 1.00 78.94 162 ASP A O 1
ATOM 1251 N N . LEU A 1 163 ? 3.958 8.824 5.502 1.00 83.62 163 LEU A N 1
ATOM 1252 C CA . LEU A 1 163 ? 3.003 7.722 5.534 1.00 83.62 163 LEU A CA 1
ATOM 1253 C C . LEU A 1 163 ? 2.966 6.979 6.873 1.00 83.62 163 LEU A C 1
ATOM 1255 O O . LEU A 1 163 ? 1.899 6.514 7.271 1.00 83.62 163 LEU A O 1
ATOM 1259 N N . MET A 1 164 ? 4.087 6.862 7.585 1.00 86.38 164 MET A N 1
ATOM 1260 C CA . MET A 1 164 ? 4.110 6.158 8.866 1.00 86.38 164 MET A CA 1
ATOM 1261 C C . MET A 1 164 ? 3.334 6.945 9.926 1.00 86.38 164 MET A C 1
ATOM 1263 O O . MET A 1 164 ? 2.486 6.370 10.609 1.00 86.38 164 MET A O 1
ATOM 1267 N N . SER A 1 165 ? 3.563 8.256 10.015 1.00 84.75 165 SER A N 1
ATOM 1268 C CA . SER A 1 165 ? 2.809 9.155 10.894 1.00 84.75 165 SER A CA 1
ATOM 1269 C C . SER A 1 165 ? 1.314 9.130 10.568 1.00 84.75 165 SER A C 1
ATOM 1271 O O . SER A 1 165 ? 0.490 9.009 11.472 1.00 84.75 165 SER A O 1
ATOM 1273 N N . GLY A 1 166 ? 0.947 9.127 9.281 1.00 87.50 166 GLY A N 1
ATOM 1274 C CA . GLY A 1 166 ? -0.455 8.991 8.865 1.00 87.50 166 GLY A CA 1
ATOM 1275 C C . GLY A 1 166 ? -1.089 7.677 9.297 1.00 87.50 166 GLY A C 1
ATOM 1276 O O . GLY A 1 166 ? -2.215 7.667 9.792 1.00 87.50 166 GLY A O 1
ATOM 1277 N N . LEU A 1 167 ? -0.368 6.562 9.169 1.00 90.62 167 LEU A N 1
ATOM 1278 C CA . LEU A 1 167 ? -0.865 5.256 9.601 1.00 90.62 167 LEU A CA 1
ATOM 1279 C C . LEU A 1 167 ? -1.001 5.152 11.126 1.00 90.62 167 LEU A C 1
ATOM 1281 O O . LEU A 1 167 ? -1.911 4.475 11.601 1.00 90.62 167 LEU A O 1
ATOM 1285 N N . LEU A 1 168 ? -0.149 5.830 11.898 1.00 91.38 168 LEU A N 1
ATOM 1286 C CA . LEU A 1 168 ? -0.288 5.906 13.357 1.00 91.38 168 LEU A CA 1
ATOM 1287 C C . LEU A 1 168 ? -1.548 6.680 13.765 1.00 91.38 168 LEU A C 1
ATOM 1289 O O . LEU A 1 168 ? -2.307 6.204 14.609 1.00 91.38 168 LEU A O 1
ATOM 1293 N N . GLU A 1 169 ? -1.819 7.817 13.125 1.00 89.00 169 GLU A N 1
ATOM 1294 C CA . GLU A 1 169 ? -3.060 8.574 13.343 1.00 89.00 169 GLU A CA 1
ATOM 1295 C C . GLU A 1 169 ? -4.296 7.759 12.933 1.00 89.00 169 GLU A C 1
ATOM 1297 O O . GLU A 1 169 ? -5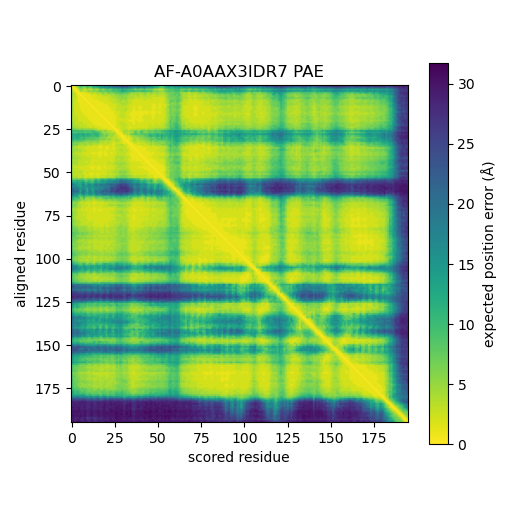.268 7.657 13.686 1.00 89.00 169 GLU A O 1
ATOM 1302 N N . ALA A 1 170 ? -4.240 7.088 11.777 1.00 89.12 170 ALA A N 1
ATOM 1303 C CA . ALA A 1 170 ? -5.306 6.202 11.317 1.00 89.12 170 ALA A CA 1
ATOM 1304 C C . ALA A 1 170 ? -5.577 5.066 12.316 1.00 89.12 170 ALA A C 1
ATOM 1306 O O . ALA A 1 170 ? -6.734 4.743 12.586 1.00 89.12 170 ALA A O 1
ATOM 1307 N N . GLN A 1 171 ? -4.529 4.489 12.910 1.00 91.75 171 GLN A N 1
ATOM 1308 C CA . GLN A 1 171 ? -4.679 3.501 13.973 1.00 91.75 171 GLN A CA 1
ATOM 1309 C C . GLN A 1 171 ? -5.400 4.084 15.195 1.00 91.75 171 GLN A C 1
ATOM 1311 O O . GLN A 1 171 ? -6.339 3.464 15.693 1.00 91.75 171 GLN A O 1
ATOM 1316 N N . GLY A 1 172 ? -5.018 5.283 15.641 1.00 88.75 172 GLY A N 1
ATOM 1317 C CA . GLY A 1 172 ? -5.675 5.963 16.759 1.00 88.75 172 GLY A CA 1
ATOM 1318 C C . GLY A 1 172 ? -7.162 6.237 16.502 1.00 88.75 172 GLY A C 1
ATOM 1319 O O . GLY A 1 172 ? -7.984 6.130 17.416 1.00 88.75 172 GLY A O 1
ATOM 1320 N N . ILE A 1 173 ? -7.542 6.523 15.251 1.00 85.44 173 ILE A N 1
ATOM 1321 C CA . ILE A 1 173 ? -8.953 6.636 14.853 1.00 85.44 173 ILE A CA 1
ATOM 1322 C C . ILE A 1 173 ? -9.666 5.295 15.032 1.00 85.44 173 ILE A C 1
ATOM 1324 O O . ILE A 1 173 ? -10.721 5.263 15.663 1.00 85.44 173 ILE A O 1
ATOM 1328 N N . VAL A 1 174 ? -9.095 4.197 14.529 1.00 85.88 174 VAL A N 1
ATOM 1329 C CA . VAL A 1 174 ? -9.680 2.852 14.671 1.00 85.88 174 VAL A CA 1
ATOM 1330 C C . VAL A 1 174 ? -9.870 2.491 16.144 1.00 85.88 174 VAL A C 1
ATOM 1332 O O . VAL A 1 174 ? -10.969 2.116 16.540 1.00 85.88 174 VAL A O 1
ATOM 1335 N N . GLU A 1 175 ? -8.848 2.684 16.976 1.00 86.69 175 GLU A N 1
ATOM 1336 C CA . GLU A 1 175 ? -8.910 2.410 18.417 1.00 86.69 175 GLU A CA 1
ATOM 1337 C C . GLU A 1 175 ? -9.965 3.267 19.133 1.00 86.69 175 GLU A C 1
ATOM 1339 O O . GLU A 1 175 ? -10.716 2.775 19.978 1.00 86.69 175 GLU A O 1
ATOM 1344 N N . SER A 1 176 ? -10.059 4.554 18.785 1.00 81.56 176 SER A N 1
ATOM 1345 C CA . SER A 1 176 ? -11.064 5.467 19.340 1.00 81.56 176 SER A CA 1
ATOM 1346 C C . SER A 1 176 ? -12.482 5.047 18.957 1.00 81.56 176 SER A C 1
ATOM 1348 O O . SER A 1 176 ? -13.384 5.029 19.798 1.00 81.56 176 SER A O 1
ATOM 1350 N N . VAL A 1 177 ? -12.690 4.672 17.696 1.00 79.38 177 VAL A N 1
ATOM 1351 C CA . VAL A 1 177 ? -13.972 4.159 17.206 1.00 79.38 177 VAL A CA 1
ATOM 1352 C C . VAL A 1 177 ? -14.351 2.887 17.953 1.00 79.38 177 VAL A C 1
ATOM 1354 O O . VAL A 1 177 ? -15.448 2.786 18.494 1.00 79.38 177 VAL A O 1
ATOM 1357 N N . GLU A 1 178 ? -13.422 1.950 18.056 1.00 79.00 178 GLU A N 1
ATOM 1358 C CA . GLU A 1 178 ? -13.602 0.682 18.753 1.00 79.00 178 GLU A CA 1
ATOM 1359 C C . GLU A 1 178 ? -13.957 0.860 20.230 1.00 79.00 178 GLU A C 1
ATOM 1361 O O . GLU A 1 178 ? -14.853 0.189 20.744 1.00 79.00 178 GLU A O 1
ATOM 1366 N N . LYS A 1 179 ? -13.312 1.813 20.903 1.00 78.56 179 LYS A N 1
ATOM 1367 C CA . LYS A 1 179 ? -13.607 2.159 22.294 1.00 78.56 179 LYS A CA 1
ATOM 1368 C C . LYS A 1 179 ? -15.003 2.761 22.469 1.00 78.56 179 LYS A C 1
ATOM 1370 O O . LYS A 1 179 ? -15.662 2.473 23.465 1.00 78.56 179 LYS A O 1
ATOM 1375 N N . ASN A 1 180 ? -15.435 3.614 21.541 1.00 73.50 180 ASN A N 1
ATOM 1376 C CA . ASN A 1 180 ? -16.682 4.372 21.671 1.00 73.50 180 ASN A CA 1
ATOM 1377 C C . ASN A 1 180 ? -17.913 3.621 21.139 1.00 73.50 180 ASN A C 1
ATOM 1379 O O . ASN A 1 180 ? -19.019 3.858 21.619 1.00 73.50 180 ASN A O 1
ATOM 1383 N N . PHE A 1 181 ? -17.732 2.728 20.164 1.00 70.56 181 PHE A N 1
ATOM 1384 C CA . PHE A 1 181 ? -18.827 2.045 19.466 1.00 70.56 181 PHE A CA 1
ATOM 1385 C C . PHE A 1 181 ? -18.797 0.513 19.610 1.00 70.56 181 PHE A C 1
ATOM 1387 O O . PHE A 1 181 ? -19.785 -0.141 19.282 1.00 70.56 181 PHE A O 1
ATOM 1394 N N . GLY A 1 182 ? -17.717 -0.060 20.153 1.00 62.44 182 GLY A N 1
ATOM 1395 C CA . GLY A 1 182 ? -17.532 -1.505 20.292 1.00 62.44 182 GLY A CA 1
ATOM 1396 C C . GLY A 1 182 ? -16.908 -2.155 19.052 1.00 62.44 182 GLY A C 1
ATOM 1397 O O . GLY A 1 182 ? -17.041 -1.673 17.931 1.00 62.44 182 GLY A O 1
ATOM 1398 N N . VAL A 1 183 ? -16.195 -3.264 19.269 1.00 56.72 183 VAL A N 1
ATOM 1399 C CA . VAL A 1 183 ? -15.323 -3.906 18.260 1.00 56.72 183 VAL A CA 1
ATOM 1400 C C . VAL A 1 183 ? -15.960 -5.136 17.607 1.00 56.72 183 VAL A C 1
ATOM 1402 O O . VAL A 1 183 ? -15.504 -5.591 16.563 1.00 56.72 183 VAL A O 1
ATOM 1405 N N . ASP A 1 184 ? -17.018 -5.696 18.192 1.00 51.06 184 ASP A N 1
ATOM 1406 C CA . ASP A 1 184 ? -17.468 -7.055 17.887 1.00 51.06 184 ASP A CA 1
ATOM 1407 C C . ASP A 1 184 ? -18.720 -7.109 17.001 1.00 51.06 184 ASP A C 1
ATOM 1409 O O . ASP A 1 184 ? -19.832 -7.355 17.464 1.00 51.06 184 ASP A O 1
ATOM 1413 N N . ALA A 1 185 ? -18.518 -7.028 15.689 1.00 41.44 185 ALA A N 1
ATOM 1414 C CA . ALA A 1 185 ? -19.347 -7.771 14.746 1.00 41.44 185 ALA A CA 1
ATOM 1415 C C . ALA A 1 185 ? -18.524 -8.944 14.197 1.00 41.44 185 ALA A C 1
ATOM 1417 O O . ALA A 1 185 ? -18.153 -8.994 13.025 1.00 41.44 185 ALA A O 1
ATOM 1418 N N . LYS A 1 186 ? -18.252 -9.951 15.043 1.00 37.78 186 LYS A N 1
ATOM 1419 C CA . LYS A 1 186 ? -18.075 -11.306 14.495 1.00 37.78 186 LYS A CA 1
ATOM 1420 C C . LYS A 1 186 ? -19.308 -11.580 13.625 1.00 37.78 186 LYS A C 1
ATOM 1422 O O . LYS A 1 186 ? -20.405 -11.262 14.087 1.00 37.78 186 LYS A O 1
ATOM 1427 N N . PRO A 1 187 ? -19.192 -12.176 12.423 1.00 37.06 187 PRO A N 1
ATOM 1428 C CA . PRO A 1 187 ? -20.370 -12.655 11.717 1.00 37.06 187 PRO A CA 1
ATOM 1429 C C . PRO A 1 187 ? -21.057 -13.648 12.650 1.00 37.06 187 PRO A C 1
ATOM 1431 O O . PRO A 1 187 ? -20.576 -14.764 12.867 1.00 37.06 187 PRO A O 1
ATOM 1434 N N . THR A 1 188 ? -22.143 -13.218 13.284 1.00 33.84 188 THR A N 1
ATOM 1435 C CA . THR A 1 188 ? -22.958 -14.074 14.123 1.00 33.84 188 THR A CA 1
ATOM 1436 C C . THR A 1 188 ? -23.458 -15.166 13.197 1.00 33.84 188 THR A C 1
ATOM 1438 O O . THR A 1 188 ? -24.250 -14.923 12.284 1.00 33.84 188 THR A O 1
ATOM 1441 N N . LYS A 1 189 ? -22.958 -16.396 13.390 1.00 39.91 189 LYS A N 1
ATOM 1442 C CA . LYS A 1 189 ? -23.643 -17.583 12.878 1.00 39.91 189 LYS A CA 1
ATOM 1443 C C . LYS A 1 189 ? -25.096 -17.399 13.277 1.00 39.91 189 LYS A C 1
ATOM 1445 O O . LYS A 1 189 ? -25.363 -17.321 14.474 1.00 39.91 189 LYS A O 1
ATOM 1450 N N . LYS A 1 190 ? -25.983 -17.276 12.283 1.00 40.19 190 LYS A N 1
ATOM 1451 C CA . LYS A 1 190 ? -27.433 -17.195 12.471 1.00 40.19 190 LYS A CA 1
ATOM 1452 C C . LYS A 1 190 ? -27.810 -18.198 13.556 1.00 40.19 190 LYS A C 1
ATOM 1454 O O . LYS A 1 190 ? -27.792 -19.405 13.301 1.00 40.19 190 LYS A O 1
ATOM 1459 N N . SER A 1 191 ? -28.110 -17.722 14.761 1.00 38.28 191 SER A N 1
ATOM 1460 C CA . SER A 1 191 ? -28.841 -18.544 15.704 1.00 38.28 191 SER A CA 1
ATOM 1461 C C . SER A 1 191 ? -30.183 -18.758 15.026 1.00 38.28 191 SER A C 1
ATOM 1463 O O . SER A 1 191 ? -30.937 -17.821 14.767 1.00 38.28 191 SER A O 1
ATOM 1465 N N . ARG A 1 192 ? -30.433 -20.000 14.603 1.00 42.91 192 ARG A N 1
ATOM 1466 C CA . ARG A 1 192 ? -31.784 -20.417 14.253 1.00 42.91 192 ARG A CA 1
ATOM 1467 C C . ARG A 1 192 ? -32.633 -20.082 15.472 1.00 42.91 192 ARG A C 1
ATOM 1469 O O . ARG A 1 192 ? -32.445 -20.699 16.520 1.00 42.91 192 ARG A O 1
ATOM 1476 N N . LEU A 1 193 ? -33.509 -19.088 15.337 1.00 33.88 193 LEU A N 1
ATOM 1477 C CA . LEU A 1 193 ? -34.647 -18.942 16.226 1.00 33.88 193 LEU A CA 1
ATOM 1478 C C . LEU A 1 193 ? -35.335 -20.306 16.246 1.00 33.88 193 LEU A C 1
ATOM 1480 O O . LEU A 1 193 ? -35.805 -20.783 15.212 1.00 33.88 193 LEU A O 1
ATOM 1484 N N . LYS A 1 194 ? -35.299 -20.970 17.401 1.00 43.53 194 LYS A N 1
ATOM 1485 C CA . LYS A 1 194 ? -36.239 -22.047 17.673 1.00 43.53 194 LYS A CA 1
ATOM 1486 C C . LYS A 1 194 ? -37.595 -21.362 17.820 1.00 43.53 194 LYS A C 1
ATOM 1488 O O . LYS A 1 194 ? -37.755 -20.552 18.731 1.00 43.53 194 LYS A O 1
ATOM 1493 N N . MET A 1 195 ? -38.476 -21.611 16.854 1.00 39.72 195 MET A N 1
ATOM 1494 C CA . MET A 1 195 ? -39.918 -21.478 17.058 1.00 39.72 195 MET A CA 1
ATOM 1495 C C . MET A 1 195 ? -40.378 -22.548 18.043 1.00 39.72 195 MET A C 1
ATOM 1497 O O . MET A 1 195 ? -39.751 -23.636 18.044 1.00 39.72 195 MET A O 1
#

Radius of gyration: 18.91 Å; Cα contacts (8 Å, |Δi|>4): 256; chains: 1; bounding box: 62×40×48 Å

Foldseek 3Di:
DDQPDLVSVLVQLLVLLVVVLCVVCVPPPDPLPRKQSQVSCVVCVCVSCVVVVHDPVNCPPRPQDNLLSLLVSVLVRLVCCCCPPPLNPQVVVCVVVQQWDFDSRDLFATFIFGPCVQDPPDPQPGTQKGQAAQVGPPHGRIQQGWIWGDDSPPDDIDTDRDDNVSSNSSSVSVVVCCVVPNDDPPVPPPPPPDD

pLDDT: mean 75.57, std 16.15, range [33.84, 95.0]

Sequence (195 aa):
MKFKNEADKFAAVLVEVMRRTKELNAAENDDCFKRTFSETYVQDKGEILKGLGLNASLMGNFLATDWAVDRALGKAQILDLIINKPALKVLKERVASGVIVVDGTTDNYPTVKFESNKYFSKSLGDSILELIPSDGPNGSLGKGSNVCVKHNFGRQDVFVPDLMSGLLEAQGIVESVEKNFGVDAKPTKKSRLKM

Organism: NCBI:txid47883

Mean predicted aligned error: 9.6 Å

Secondary structure (DSSP, 8-state):
----SHHHHHHHHHHHHHHHHHHHHHS---TTTPPPHHHHHHHHHHHHHHHTT--TTGGGG-SS-HHHHHHHHHHHHHHHHHHH-GGGHHHHHHHHTTSEEEE-SSSSPPEEEE-HHHH-SS---SEEEEE--TTGGGSPS-TTPPEEE--TTTSPPEEESSHHHHHHHHHHHHHHHHHHH-S------------

Solvent-accessible surface area (backbone atoms only — not comparable to full-atom values): 11090 Å² total; per-residue (Å²): 129,86,70,90,50,71,67,52,47,51,51,49,53,55,52,51,31,49,50,52,30,50,56,58,34,69,77,44,88,48,79,89,75,45,66,41,38,32,41,40,37,74,75,41,40,72,57,54,34,49,75,66,73,44,54,82,76,72,48,79,75,44,91,58,45,75,65,50,51,39,22,44,31,45,29,48,48,54,51,50,48,35,73,72,39,79,89,34,48,67,50,34,54,30,42,74,71,60,47,33,43,75,41,27,80,60,99,56,62,19,28,38,22,48,36,46,95,72,77,46,99,59,94,57,66,44,51,33,30,36,53,40,24,58,70,41,98,84,37,68,53,38,94,66,18,35,15,37,34,41,40,70,79,88,49,76,68,44,78,30,74,34,64,67,63,33,51,52,52,40,36,52,51,52,53,50,48,33,73,77,72,57,76,84,70,68,85,71,74,76,74,75,78,80,126

Nearest PDB structures (foldseek):
  7mwr-assembly1_B  TM=3.128E-01  e=5.489E+00  synthetic construct